Protein AF-C5IJI0-F1 (afdb_monomer)

Structure (mmCIF, N/CA/C/O backbone):
data_AF-C5IJI0-F1
#
_entry.id   AF-C5IJI0-F1
#
loop_
_atom_site.group_PDB
_atom_site.id
_atom_site.type_symbol
_atom_site.label_atom_id
_atom_site.label_alt_id
_atom_site.label_comp_id
_atom_site.label_asym_id
_atom_site.label_entity_id
_atom_site.label_seq_id
_atom_site.pdbx_PDB_ins_code
_atom_site.Cartn_x
_atom_site.Cartn_y
_atom_site.Cartn_z
_atom_site.occupancy
_atom_site.B_iso_or_equiv
_atom_site.auth_seq_id
_atom_site.auth_comp_id
_atom_site.auth_asym_id
_atom_site.auth_atom_id
_atom_site.pdbx_PDB_model_num
ATOM 1 N N . GLU A 1 1 ? 75.410 20.259 84.721 1.00 44.97 1 GLU A N 1
ATOM 2 C CA . GLU A 1 1 ? 75.009 19.495 83.525 1.00 44.97 1 GLU A CA 1
ATOM 3 C C . GLU A 1 1 ? 73.581 19.851 83.172 1.00 44.97 1 GLU A C 1
ATOM 5 O O . GLU A 1 1 ? 72.724 19.823 84.044 1.00 44.97 1 GLU A O 1
ATOM 10 N N . GLU A 1 2 ? 73.346 20.247 81.929 1.00 53.50 2 GLU A N 1
ATOM 11 C CA . GLU A 1 2 ? 72.007 20.404 81.364 1.00 53.50 2 GLU A CA 1
ATOM 12 C C . GLU A 1 2 ? 71.752 19.224 80.417 1.00 53.50 2 GLU A C 1
ATOM 14 O O . GLU A 1 2 ? 72.693 18.807 79.739 1.00 53.50 2 GLU A O 1
ATOM 19 N N . LYS A 1 3 ? 70.485 18.775 80.356 1.00 44.12 3 LYS A N 1
ATOM 20 C CA . LYS A 1 3 ? 69.803 17.903 79.364 1.00 44.12 3 LYS A CA 1
ATOM 21 C C . LYS A 1 3 ? 69.217 16.639 79.998 1.00 44.12 3 LYS A C 1
ATOM 23 O O . LYS A 1 3 ? 69.877 15.966 80.769 1.00 44.12 3 LYS A O 1
ATOM 28 N N . THR A 1 4 ? 67.987 16.219 79.719 1.00 40.88 4 THR A N 1
ATOM 29 C CA . THR A 1 4 ? 66.946 16.683 78.786 1.00 40.88 4 THR A CA 1
ATOM 30 C C . THR A 1 4 ? 65.633 16.114 79.319 1.00 40.88 4 THR A C 1
ATOM 32 O O . THR A 1 4 ? 65.528 14.900 79.487 1.00 40.88 4 THR A O 1
ATOM 35 N N . VAL A 1 5 ? 64.627 16.954 79.560 1.00 51.78 5 VAL A N 1
ATOM 36 C CA . VAL A 1 5 ? 63.261 16.479 79.812 1.00 51.78 5 VAL A CA 1
ATOM 37 C C . VAL A 1 5 ? 62.614 16.228 78.454 1.00 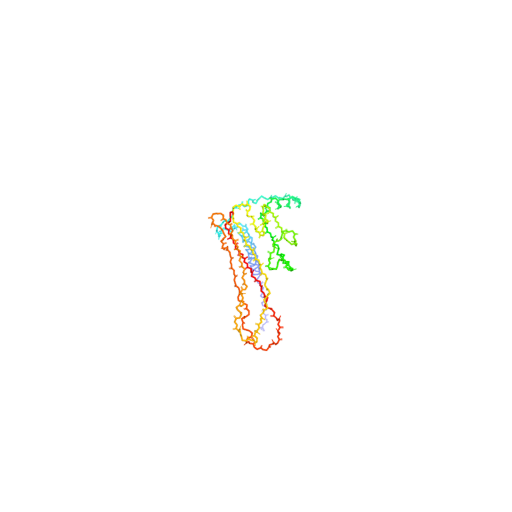51.78 5 VAL A C 1
ATOM 39 O O . VAL A 1 5 ? 62.328 17.164 77.711 1.00 51.78 5 VAL A O 1
ATOM 42 N N . VAL A 1 6 ? 62.419 14.955 78.111 1.00 53.66 6 VAL A N 1
ATOM 43 C CA . VAL A 1 6 ? 61.642 14.554 76.934 1.00 53.66 6 VAL A CA 1
ATOM 44 C C . VAL A 1 6 ? 60.165 14.669 77.298 1.00 53.66 6 VAL A C 1
ATOM 46 O O . VAL A 1 6 ? 59.620 13.840 78.024 1.00 53.66 6 VAL A O 1
ATOM 49 N N . LEU A 1 7 ? 59.520 15.727 76.813 1.00 55.44 7 LEU A N 1
ATOM 50 C CA . LEU A 1 7 ? 58.079 15.910 76.930 1.00 55.44 7 LEU A CA 1
ATOM 51 C C . LEU A 1 7 ? 57.401 15.025 75.877 1.00 55.44 7 LEU A C 1
ATOM 53 O O . LEU A 1 7 ? 57.420 15.322 74.685 1.00 55.44 7 LEU A O 1
ATOM 57 N N . VAL A 1 8 ? 56.836 13.900 76.319 1.00 56.38 8 VAL A N 1
ATOM 58 C CA . VAL A 1 8 ? 56.007 13.043 75.466 1.00 56.38 8 VAL A CA 1
ATOM 59 C C . VAL A 1 8 ? 54.656 13.727 75.290 1.00 56.38 8 VAL A C 1
ATOM 61 O O . VAL A 1 8 ? 53.828 13.762 76.201 1.00 56.38 8 VAL A O 1
ATOM 64 N N . GLU A 1 9 ? 54.441 14.291 74.107 1.00 51.53 9 GLU A N 1
ATOM 65 C CA . GLU A 1 9 ? 53.179 14.903 73.712 1.00 51.53 9 GLU A CA 1
ATOM 66 C C . GLU A 1 9 ? 52.083 13.829 73.633 1.00 51.53 9 GLU A C 1
ATOM 68 O O . GLU A 1 9 ? 52.018 13.006 72.714 1.00 51.53 9 GLU A O 1
ATOM 73 N N . LYS A 1 10 ? 51.207 13.801 74.639 1.00 57.34 10 LYS A N 1
ATOM 74 C CA . LYS A 1 10 ? 50.051 12.905 74.669 1.00 57.34 10 LYS A CA 1
ATOM 75 C C . LYS A 1 10 ? 49.025 13.404 73.648 1.00 57.34 10 LYS A C 1
ATOM 77 O O . LYS A 1 10 ? 48.225 14.285 73.950 1.00 57.34 10 LYS A O 1
ATOM 82 N N . LYS A 1 11 ? 49.053 12.842 72.432 1.00 56.12 11 LYS A N 1
ATOM 83 C CA . LYS A 1 11 ? 48.076 13.128 71.364 1.00 56.12 11 LYS A CA 1
ATOM 84 C C . LYS A 1 11 ? 46.644 13.026 71.908 1.00 56.12 11 LYS A C 1
ATOM 86 O O . LYS A 1 11 ? 46.194 11.959 72.323 1.00 56.12 11 LYS A O 1
ATOM 91 N N . SER A 1 12 ? 45.955 14.165 71.907 1.00 57.50 12 SER A N 1
ATOM 92 C CA . SER A 1 12 ? 44.614 14.366 72.460 1.00 57.50 12 SER A CA 1
ATOM 93 C C . SER A 1 12 ? 43.577 13.451 71.788 1.00 57.50 12 SER A C 1
ATOM 95 O O . SER A 1 12 ? 43.341 13.540 70.581 1.00 57.50 12 SER A O 1
ATOM 97 N N . SER A 1 13 ? 42.949 12.558 72.566 1.00 60.25 13 SER A N 1
ATOM 98 C CA . SER A 1 13 ? 41.910 11.627 72.088 1.00 60.25 13 SER A CA 1
ATOM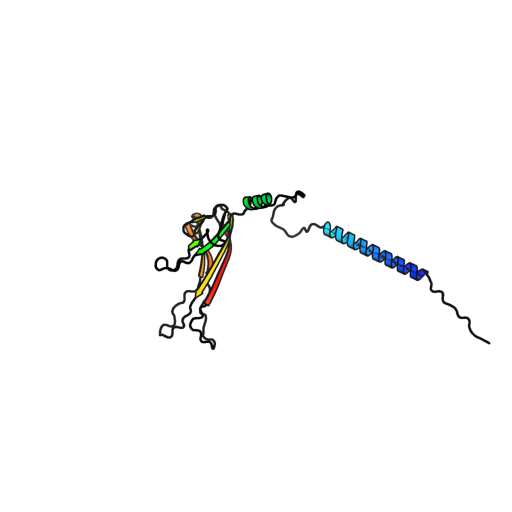 99 C C . SER A 1 13 ? 40.614 12.335 71.675 1.00 60.25 13 SER A C 1
ATOM 101 O O . SER A 1 13 ? 39.830 11.786 70.901 1.00 60.25 13 SER A O 1
ATOM 103 N N . THR A 1 14 ? 40.427 13.580 72.115 1.00 62.16 14 THR A N 1
ATOM 104 C CA . THR A 1 14 ? 39.258 14.416 71.825 1.00 62.16 14 THR A CA 1
ATOM 105 C C . THR A 1 14 ? 39.124 14.729 70.334 1.00 62.16 14 THR A C 1
ATOM 107 O O . THR A 1 14 ? 38.019 14.700 69.798 1.00 62.16 14 THR A O 1
ATOM 110 N N . GLY A 1 15 ? 40.244 14.937 69.628 1.00 68.19 15 GLY A N 1
ATOM 111 C CA . GLY A 1 15 ? 40.231 15.182 68.181 1.00 68.19 15 GLY A CA 1
ATOM 112 C C . GLY A 1 15 ? 39.776 13.959 67.381 1.00 68.19 15 GLY A C 1
ATOM 113 O O . GLY A 1 15 ? 38.982 14.081 66.457 1.00 68.19 15 GLY A O 1
ATOM 114 N N . ARG A 1 16 ? 40.203 12.756 67.790 1.00 69.06 16 ARG A N 1
ATOM 115 C CA . ARG A 1 16 ? 39.797 11.495 67.148 1.00 69.06 16 ARG A CA 1
ATOM 116 C C . ARG A 1 16 ? 38.309 11.204 67.328 1.00 69.06 16 ARG A C 1
ATOM 118 O O . ARG A 1 16 ? 37.666 10.763 66.383 1.00 69.06 16 ARG A O 1
ATOM 125 N N . ILE A 1 17 ? 37.766 11.465 68.515 1.00 75.00 17 ILE A N 1
ATOM 126 C CA . ILE A 1 17 ? 36.339 11.261 68.802 1.00 75.00 17 ILE A CA 1
ATOM 127 C C . ILE A 1 17 ? 35.488 12.232 67.977 1.00 75.00 17 ILE A C 1
ATOM 129 O O . ILE A 1 17 ? 34.510 11.811 67.367 1.00 75.00 17 ILE A O 1
ATOM 133 N N . TRP A 1 18 ? 35.898 13.501 67.875 1.00 78.38 18 TRP A N 1
ATOM 134 C CA . TRP A 1 18 ? 35.204 14.484 67.042 1.00 78.38 18 TRP A CA 1
ATOM 135 C C . TRP A 1 18 ? 35.171 14.063 65.569 1.00 78.38 18 TRP A C 1
ATOM 137 O O . TRP A 1 18 ? 34.113 14.103 64.943 1.00 78.38 18 TRP A O 1
ATOM 147 N N . THR A 1 19 ? 36.297 13.605 65.013 1.00 78.31 19 THR A N 1
ATOM 148 C CA . THR A 1 19 ? 36.354 13.153 63.615 1.00 78.31 19 THR A CA 1
ATOM 149 C C . THR A 1 19 ? 35.422 11.972 63.357 1.00 78.31 19 THR A C 1
ATOM 151 O O . THR A 1 19 ? 34.726 11.961 62.344 1.00 78.31 19 THR A O 1
ATOM 154 N N . MET A 1 20 ? 35.358 11.003 64.276 1.00 84.12 20 MET A N 1
ATOM 155 C CA . MET A 1 20 ? 34.458 9.854 64.134 1.00 84.12 20 MET A CA 1
ATOM 156 C C . MET A 1 20 ? 32.986 10.264 64.226 1.00 84.12 20 MET A C 1
ATOM 158 O O . MET A 1 20 ? 32.176 9.772 63.444 1.00 84.12 20 MET A O 1
ATOM 162 N N . SER A 1 21 ? 32.642 11.198 65.116 1.00 83.00 21 SER A N 1
ATOM 163 C CA . SER A 1 21 ? 31.280 11.735 65.222 1.00 83.00 21 SER A CA 1
ATOM 164 C C . SER A 1 21 ? 30.862 12.501 63.966 1.00 83.00 21 SER A C 1
ATOM 166 O O . SER A 1 21 ? 29.748 12.315 63.481 1.00 83.00 21 SER A O 1
ATOM 168 N N . VAL A 1 22 ? 31.758 13.316 63.397 1.00 85.81 22 VAL A N 1
ATOM 169 C CA . VAL A 1 22 ? 31.507 14.028 62.133 1.00 85.81 22 VAL A CA 1
ATOM 170 C C . VAL A 1 22 ? 31.353 13.044 60.972 1.00 85.81 22 VAL A C 1
ATOM 172 O O . VAL A 1 22 ? 30.438 13.198 60.166 1.00 85.81 22 VAL A O 1
ATOM 175 N N . ALA A 1 23 ? 32.190 12.005 60.907 1.00 88.69 23 ALA A N 1
ATOM 176 C CA . ALA A 1 23 ? 32.085 10.970 59.881 1.00 88.69 23 ALA A CA 1
ATOM 177 C C . ALA A 1 23 ? 30.759 10.195 59.981 1.00 88.69 23 ALA A C 1
ATOM 179 O O . ALA A 1 23 ? 30.093 9.988 58.970 1.00 88.69 23 ALA A O 1
ATOM 180 N N . LEU A 1 24 ? 30.332 9.827 61.193 1.00 90.00 24 LEU A N 1
ATOM 181 C CA . LEU A 1 24 ? 29.042 9.169 61.434 1.00 90.00 24 LEU A CA 1
ATOM 182 C C . LEU A 1 24 ? 27.854 10.048 61.028 1.00 90.00 24 LEU A C 1
ATOM 184 O O . LEU A 1 24 ? 26.929 9.559 60.382 1.00 90.00 24 LEU A O 1
ATOM 188 N N . LEU A 1 25 ? 27.896 11.343 61.353 1.00 90.50 25 LEU A N 1
ATOM 189 C CA . LEU A 1 25 ? 26.880 12.312 60.933 1.00 90.50 25 LEU A CA 1
ATOM 190 C C . LEU A 1 25 ? 26.815 12.452 59.410 1.00 90.50 25 LEU A C 1
ATOM 192 O O . LEU A 1 25 ? 25.723 12.438 58.846 1.00 90.50 25 LEU A O 1
ATOM 196 N N . ALA A 1 26 ? 27.965 12.536 58.739 1.00 90.75 26 ALA A N 1
ATOM 197 C CA . ALA A 1 26 ? 28.023 12.613 57.282 1.00 90.75 26 ALA A CA 1
ATOM 198 C C . ALA A 1 26 ? 27.413 11.364 56.630 1.00 90.75 26 ALA A C 1
ATOM 200 O O . ALA A 1 26 ? 26.576 11.478 55.738 1.00 90.75 26 ALA A O 1
ATOM 201 N N . VAL A 1 27 ? 27.760 10.173 57.127 1.00 92.00 27 VAL A N 1
ATOM 202 C CA . VAL A 1 27 ? 27.211 8.905 56.629 1.00 92.00 27 VAL A CA 1
ATOM 203 C C . VAL A 1 27 ? 25.696 8.836 56.844 1.00 92.00 27 VAL A C 1
ATOM 205 O O . VAL A 1 27 ? 24.963 8.491 55.917 1.00 92.00 27 VAL A O 1
ATOM 208 N N . ALA A 1 28 ? 25.202 9.221 58.024 1.00 93.56 28 ALA A N 1
ATOM 209 C CA . ALA A 1 28 ? 23.769 9.244 58.313 1.00 93.56 28 ALA A CA 1
ATOM 210 C C . ALA A 1 28 ? 23.001 10.211 57.393 1.00 93.56 28 ALA A C 1
ATOM 212 O O . ALA A 1 28 ? 21.935 9.860 56.885 1.00 93.56 28 ALA A O 1
ATOM 213 N N . LEU A 1 29 ? 23.559 11.396 57.122 1.00 93.31 29 LEU A N 1
ATOM 214 C CA . LEU A 1 29 ? 22.979 12.363 56.187 1.00 93.31 29 LEU A CA 1
ATOM 215 C C . LEU A 1 29 ? 22.965 11.837 54.747 1.00 93.31 29 LEU A C 1
ATOM 217 O O . LEU A 1 29 ? 21.976 12.037 54.045 1.00 93.31 29 LEU A O 1
ATOM 221 N N . CYS A 1 30 ? 24.006 11.119 54.315 1.00 91.31 30 CYS A N 1
ATOM 222 C CA . CYS A 1 30 ? 24.032 10.483 52.999 1.00 91.31 30 CYS A CA 1
ATOM 223 C C . CYS A 1 30 ? 22.940 9.414 52.862 1.00 91.31 30 CYS A C 1
ATOM 225 O O . CYS A 1 30 ? 22.195 9.430 51.884 1.00 91.31 30 CYS A O 1
ATOM 227 N N . PHE A 1 31 ? 22.790 8.523 53.849 1.00 89.00 31 PHE A N 1
ATOM 228 C CA . PHE A 1 31 ? 21.733 7.506 53.822 1.00 89.00 31 PHE A CA 1
ATOM 229 C C . PHE A 1 31 ? 20.331 8.125 53.876 1.00 89.00 31 PHE A C 1
ATOM 231 O O . PHE A 1 31 ? 19.458 7.721 53.107 1.00 89.00 31 PHE A O 1
ATOM 238 N N . GLY A 1 32 ? 20.124 9.143 54.718 1.00 91.00 32 GLY A N 1
ATOM 239 C CA . GLY A 1 32 ? 18.869 9.895 54.770 1.00 91.00 32 GLY A CA 1
ATOM 240 C C . GLY A 1 32 ? 18.553 10.603 53.450 1.00 91.00 32 GLY A C 1
ATOM 241 O O . GLY A 1 32 ? 17.424 10.533 52.971 1.00 91.00 32 GLY A O 1
ATOM 242 N N . GLY A 1 33 ? 19.554 11.219 52.816 1.00 88.94 33 GLY A N 1
ATOM 243 C CA . GLY A 1 33 ? 19.421 11.876 51.516 1.00 88.94 33 GLY A CA 1
ATOM 244 C C . GLY A 1 33 ? 19.062 10.907 50.390 1.00 88.94 33 GLY A C 1
ATOM 245 O O . GLY A 1 33 ? 18.168 11.203 49.603 1.00 88.94 33 GLY A O 1
ATOM 246 N N . VAL A 1 34 ? 19.688 9.726 50.342 1.00 90.31 34 VAL A N 1
ATOM 247 C CA . VAL A 1 34 ? 19.361 8.681 49.354 1.00 90.31 34 VAL A CA 1
ATOM 248 C C . VAL A 1 34 ? 17.946 8.142 49.566 1.00 90.31 34 VAL A C 1
ATOM 250 O O . VAL A 1 34 ? 17.213 7.977 48.594 1.00 90.31 34 VAL A O 1
ATOM 253 N N . LEU A 1 35 ? 17.525 7.923 50.816 1.00 86.50 35 LEU A N 1
ATOM 254 C CA . LEU A 1 35 ? 16.158 7.500 51.137 1.00 86.50 35 LEU A CA 1
ATOM 255 C C . LEU A 1 35 ? 15.125 8.562 50.747 1.00 86.50 35 LEU A C 1
ATOM 257 O O . LEU A 1 35 ? 14.126 8.231 50.117 1.00 86.50 35 LEU A O 1
ATOM 261 N N . LEU A 1 36 ? 15.373 9.836 51.060 1.00 86.25 36 LEU A N 1
ATOM 262 C CA . LEU A 1 36 ? 14.491 10.938 50.668 1.00 86.25 36 LEU A CA 1
ATOM 263 C C . LEU A 1 36 ? 14.448 11.124 49.150 1.00 86.25 36 LEU A C 1
ATOM 265 O O . LEU A 1 36 ? 13.376 11.359 48.606 1.00 86.25 36 LEU A O 1
ATOM 269 N N . PHE A 1 37 ? 15.578 10.974 48.458 1.00 83.44 37 PHE A N 1
ATOM 270 C CA . PHE A 1 37 ? 15.637 11.032 46.999 1.00 83.44 37 PHE A CA 1
ATOM 271 C C . PHE A 1 37 ? 14.876 9.864 46.361 1.00 83.44 37 PHE A C 1
ATOM 273 O O . PHE A 1 37 ? 14.081 10.078 45.450 1.00 83.44 37 PHE A O 1
ATOM 280 N N . ALA A 1 38 ? 15.041 8.646 46.885 1.00 82.19 38 ALA A N 1
ATOM 281 C CA . ALA A 1 38 ? 14.305 7.472 46.432 1.00 82.19 38 ALA A CA 1
ATOM 282 C C . ALA A 1 38 ? 12.797 7.612 46.687 1.00 82.19 38 ALA A C 1
ATOM 284 O O . ALA A 1 38 ? 12.008 7.295 45.802 1.00 82.19 38 ALA A O 1
ATOM 285 N N . LEU A 1 39 ? 12.382 8.130 47.849 1.00 82.00 39 LEU A N 1
ATOM 286 C CA . LEU A 1 39 ? 10.974 8.405 48.166 1.00 82.00 39 LEU A CA 1
ATOM 287 C C . LEU A 1 39 ? 10.397 9.540 47.312 1.00 82.00 39 LEU A C 1
ATOM 289 O O . LEU A 1 39 ? 9.262 9.455 46.854 1.00 82.00 39 LEU A O 1
ATOM 293 N N . TYR A 1 40 ? 11.184 10.581 47.043 1.00 81.12 40 TYR A N 1
ATOM 294 C CA . TYR A 1 40 ? 10.778 11.687 46.184 1.00 81.12 40 TYR A CA 1
ATOM 295 C C . TYR A 1 40 ? 10.612 11.240 44.729 1.00 81.12 40 TYR A C 1
ATOM 297 O O . TYR A 1 40 ? 9.626 11.602 44.099 1.00 81.12 40 TYR A O 1
ATOM 305 N N . TRP A 1 41 ? 11.521 10.418 44.198 1.00 70.06 41 TRP A N 1
ATOM 306 C CA . TRP A 1 41 ? 11.397 9.876 42.841 1.00 70.06 41 TRP A CA 1
ATOM 307 C C . TRP A 1 41 ? 10.333 8.788 42.717 1.00 70.06 41 TRP A C 1
ATOM 309 O O . TRP A 1 41 ? 9.603 8.778 41.733 1.00 70.06 41 TRP A O 1
ATOM 319 N N . SER A 1 42 ? 10.174 7.916 43.714 1.00 68.31 42 SER A N 1
ATOM 320 C CA . SER A 1 42 ? 9.087 6.924 43.709 1.00 68.31 42 SER A CA 1
ATOM 321 C C . SER A 1 42 ? 7.702 7.545 43.936 1.00 68.31 42 SER A C 1
ATOM 323 O O . SER A 1 42 ? 6.703 6.953 43.536 1.00 68.31 42 SER A O 1
ATOM 325 N N . GLY A 1 43 ? 7.631 8.743 44.528 1.00 62.69 43 GLY A N 1
ATOM 326 C CA . GLY A 1 43 ? 6.401 9.508 44.743 1.00 62.69 43 GLY A CA 1
ATOM 327 C C . GLY A 1 43 ? 6.103 10.590 43.698 1.00 62.69 43 GLY A C 1
ATOM 328 O O . GLY A 1 43 ? 5.082 11.263 43.828 1.00 62.69 43 GLY A O 1
ATOM 329 N N . ARG A 1 44 ? 6.956 10.790 42.682 1.00 50.59 44 ARG A N 1
ATOM 330 C CA . ARG A 1 44 ? 6.744 11.796 41.628 1.00 50.59 44 ARG A CA 1
ATOM 331 C C . ARG A 1 44 ? 6.119 11.131 40.395 1.00 50.59 44 ARG A C 1
ATOM 333 O O . ARG A 1 44 ? 6.858 10.589 39.577 1.00 50.59 44 ARG A O 1
ATOM 340 N N . PRO A 1 45 ? 4.783 11.165 40.219 1.00 46.38 45 PRO A N 1
ATOM 341 C CA . PRO A 1 45 ? 4.190 10.833 38.934 1.00 46.38 45 PRO A CA 1
ATOM 342 C C . PRO A 1 45 ? 4.675 11.873 37.923 1.00 46.38 45 PRO A C 1
ATOM 344 O O . PRO A 1 45 ? 4.594 13.083 38.155 1.00 46.38 45 PRO A O 1
ATOM 347 N N . GLU A 1 46 ? 5.242 11.390 36.828 1.00 44.19 46 GLU A N 1
ATOM 348 C CA . GLU A 1 46 ? 5.762 12.181 35.723 1.00 44.19 46 GLU A CA 1
ATOM 349 C C . GLU A 1 46 ? 4.600 12.874 34.991 1.00 44.19 46 GLU A C 1
ATOM 351 O O . GLU A 1 46 ? 4.086 12.415 33.979 1.00 44.19 46 GLU A O 1
ATOM 356 N N . ASN A 1 47 ? 4.140 13.989 35.558 1.00 39.97 47 ASN A N 1
ATOM 357 C CA . ASN A 1 47 ? 3.134 14.866 34.978 1.00 39.97 47 ASN A CA 1
ATOM 358 C C . ASN A 1 47 ? 3.830 16.067 34.328 1.00 39.97 47 ASN A C 1
ATOM 360 O O . ASN A 1 47 ? 4.093 17.055 35.009 1.00 39.97 47 ASN A O 1
ATOM 364 N N . MET A 1 48 ? 4.130 15.969 33.028 1.00 33.25 48 MET A N 1
ATOM 365 C CA . MET A 1 48 ? 3.870 17.002 32.003 1.00 33.25 48 MET A CA 1
ATOM 366 C C . MET A 1 48 ? 4.602 16.669 30.697 1.00 33.25 48 MET A C 1
ATOM 368 O O . MET A 1 48 ? 5.701 17.150 30.450 1.00 33.25 48 MET A O 1
ATOM 372 N N . THR A 1 49 ? 3.940 15.928 29.804 1.00 31.23 49 THR A N 1
ATOM 373 C CA . THR A 1 49 ? 3.616 16.432 28.455 1.00 31.23 49 THR A CA 1
ATOM 374 C C . THR A 1 49 ? 2.376 15.688 27.928 1.00 31.23 49 THR A C 1
ATOM 376 O O . THR A 1 49 ? 2.387 14.477 27.747 1.00 31.23 49 THR A O 1
ATOM 379 N N . GLN A 1 50 ? 1.270 16.416 27.764 1.00 35.38 50 GLN A N 1
ATOM 380 C CA . GLN A 1 50 ? -0.009 15.998 27.156 1.00 35.38 50 GLN A CA 1
ATOM 381 C C . GLN A 1 50 ? 0.089 16.041 25.604 1.00 35.38 50 GLN A C 1
ATOM 383 O O . GLN A 1 50 ? 1.025 16.673 25.113 1.00 35.38 50 GLN A O 1
ATOM 388 N N . PRO A 1 51 ? -0.903 15.560 24.810 1.00 39.72 51 PRO A N 1
ATOM 389 C CA . PRO A 1 51 ? -2.105 14.818 25.191 1.00 39.72 51 PRO A CA 1
ATOM 390 C C . PRO A 1 51 ? -2.381 13.548 24.360 1.00 39.72 51 PRO A C 1
ATOM 392 O O . PRO A 1 51 ? -2.124 13.478 23.162 1.00 39.72 51 PRO A O 1
ATOM 395 N N . GLY A 1 52 ? -3.072 12.600 24.995 1.00 33.25 52 GLY A N 1
ATOM 396 C CA . GLY A 1 52 ? -3.953 11.672 24.291 1.00 33.25 52 GLY A CA 1
ATOM 397 C C . GLY A 1 52 ? -3.570 10.208 24.415 1.00 33.25 52 GLY A C 1
ATOM 398 O O . GLY A 1 52 ? -3.099 9.624 23.450 1.00 33.25 52 GLY A O 1
ATOM 399 N N . GLN A 1 53 ? -3.868 9.597 25.562 1.00 33.56 53 GLN A N 1
ATOM 400 C CA . GLN A 1 53 ? -4.560 8.308 25.588 1.00 33.56 53 GLN A CA 1
ATOM 401 C C . GLN A 1 53 ? -5.060 8.004 27.001 1.00 33.56 53 GLN A C 1
ATOM 403 O O . GLN A 1 53 ? -4.323 8.009 27.980 1.00 33.56 53 GLN A O 1
ATOM 408 N N . THR A 1 54 ? -6.369 7.810 27.056 1.00 37.12 54 THR A N 1
ATOM 409 C CA . THR A 1 54 ? -7.206 7.399 28.177 1.00 37.12 54 THR A CA 1
ATOM 410 C C . THR A 1 54 ? -6.599 6.288 29.031 1.00 37.12 54 THR A C 1
ATOM 412 O O . THR A 1 54 ? -6.200 5.241 28.527 1.00 37.12 54 THR A O 1
ATOM 415 N N . GLU A 1 55 ? -6.625 6.554 30.333 1.00 40.91 55 GLU A N 1
ATOM 416 C CA . GLU A 1 55 ? -6.561 5.660 31.487 1.00 40.91 55 GLU A CA 1
ATOM 417 C C . GLU A 1 55 ? -6.782 4.169 31.173 1.00 40.91 55 GLU A C 1
ATOM 419 O O . GLU A 1 55 ? -7.906 3.667 31.113 1.00 40.91 55 GLU A O 1
ATOM 424 N N . ALA A 1 56 ? -5.687 3.418 31.062 1.00 36.53 56 ALA A N 1
ATOM 425 C CA . ALA A 1 56 ? -5.719 2.000 31.381 1.00 36.53 56 ALA A CA 1
ATOM 426 C C . ALA A 1 56 ? -5.617 1.879 32.905 1.00 36.53 56 ALA A C 1
ATOM 428 O O . ALA A 1 56 ? -4.537 1.968 33.484 1.00 36.53 56 ALA A O 1
ATOM 429 N N . LEU A 1 57 ? -6.774 1.714 33.541 1.00 38.25 57 LEU A N 1
ATOM 430 C CA . LEU A 1 57 ? -6.950 1.318 34.933 1.00 38.25 57 LEU A CA 1
ATOM 431 C C . LEU A 1 57 ? -5.988 0.165 35.280 1.00 38.25 57 LEU A C 1
ATOM 433 O O . LEU A 1 57 ? -6.233 -0.992 34.930 1.00 38.25 57 LEU A O 1
ATOM 437 N N . VAL A 1 58 ? -4.878 0.480 35.955 1.00 40.06 58 VAL A N 1
ATOM 438 C CA . VAL A 1 58 ? -3.932 -0.509 36.486 1.00 40.06 58 VAL A CA 1
ATOM 439 C C . VAL A 1 58 ? -4.609 -1.205 37.661 1.00 40.06 58 VAL A C 1
ATOM 441 O O . VAL A 1 58 ? -4.466 -0.826 38.822 1.00 40.06 58 VAL A O 1
ATOM 444 N N . LYS A 1 59 ? -5.395 -2.236 37.352 1.00 39.12 59 LYS A N 1
ATOM 445 C CA . LYS A 1 59 ? -5.836 -3.212 38.341 1.00 39.12 59 LYS A CA 1
ATOM 446 C C . LYS A 1 59 ? -4.662 -4.148 38.603 1.00 39.12 59 LYS A C 1
ATOM 448 O O . LYS A 1 59 ? -4.211 -4.868 37.712 1.00 39.12 59 LYS A O 1
ATOM 453 N N . LYS A 1 60 ? -4.138 -4.096 39.824 1.00 46.12 60 LYS A N 1
ATOM 454 C CA . LYS A 1 60 ? -3.108 -5.003 40.327 1.00 46.12 60 LYS A CA 1
ATOM 455 C C . LYS A 1 60 ? -3.736 -6.387 40.534 1.00 46.12 60 LYS A C 1
ATOM 457 O O . LYS A 1 60 ? -4.133 -6.722 41.641 1.00 46.12 60 LYS A O 1
ATOM 462 N N . ASP A 1 61 ? -3.859 -7.164 39.461 1.00 42.38 61 ASP A N 1
ATOM 463 C CA . ASP A 1 61 ? -4.292 -8.562 39.532 1.00 42.38 61 ASP A CA 1
ATOM 464 C C . ASP A 1 61 ? -3.054 -9.465 39.624 1.00 42.38 61 ASP A C 1
ATOM 466 O O . ASP A 1 61 ? -2.483 -9.881 38.617 1.00 42.38 61 ASP A O 1
ATOM 470 N N . THR A 1 62 ? -2.643 -9.791 40.848 1.00 44.97 62 THR A N 1
ATOM 471 C CA . THR A 1 62 ? -1.876 -11.009 41.136 1.00 44.97 62 THR A CA 1
ATOM 472 C C . THR A 1 62 ? -2.803 -12.209 40.967 1.00 44.97 62 THR A C 1
ATOM 474 O O . THR A 1 62 ? -3.425 -12.667 41.921 1.00 44.97 62 THR A O 1
ATOM 477 N N . ALA A 1 63 ? -2.929 -12.688 39.737 1.00 49.56 63 ALA A N 1
ATOM 478 C CA . ALA A 1 63 ? -3.447 -14.010 39.428 1.00 49.56 63 ALA A CA 1
ATOM 479 C C . ALA A 1 63 ? -2.698 -14.495 38.190 1.00 49.56 63 ALA A C 1
ATOM 481 O O . ALA A 1 63 ? -2.681 -13.806 37.170 1.00 49.56 63 ALA A O 1
ATOM 482 N N . GLU A 1 64 ? -2.040 -15.642 38.311 1.00 59.22 64 GLU A N 1
ATOM 483 C CA . GLU A 1 64 ? -1.407 -16.378 37.222 1.00 59.22 64 GLU A CA 1
ATOM 484 C C . GLU A 1 64 ? -2.462 -16.636 36.132 1.00 59.22 64 GLU A C 1
ATOM 486 O O . GLU A 1 64 ? -3.287 -17.542 36.227 1.00 59.22 64 GLU A O 1
ATOM 491 N N . LYS A 1 65 ? -2.538 -15.733 35.146 1.00 55.91 65 LYS A N 1
ATOM 492 C CA . LYS A 1 65 ? -3.508 -15.810 34.053 1.00 55.91 65 LYS A CA 1
ATOM 493 C C . LYS A 1 65 ? -2.955 -16.772 33.013 1.00 55.91 65 LYS A C 1
ATOM 495 O O . LYS A 1 65 ? -1.920 -16.500 32.409 1.00 55.91 65 LYS A O 1
ATOM 500 N N . ASP A 1 66 ? -3.681 -17.870 32.821 1.00 69.94 66 ASP A N 1
ATOM 501 C CA . ASP A 1 66 ? -3.472 -18.883 31.786 1.00 69.94 66 ASP A CA 1
ATOM 502 C C . ASP A 1 66 ? -3.003 -18.241 30.455 1.00 69.94 66 ASP A C 1
ATOM 504 O O . ASP A 1 66 ? -3.678 -17.337 29.934 1.00 69.94 66 ASP A O 1
ATOM 508 N N . PRO A 1 67 ? -1.861 -18.674 29.882 1.00 66.62 67 PRO A N 1
ATOM 509 C CA . PRO A 1 67 ? -1.388 -18.209 28.581 1.00 66.62 67 PRO A CA 1
ATOM 510 C C . PRO A 1 67 ? -2.470 -18.277 27.499 1.00 66.62 67 PRO A C 1
ATOM 512 O O . PRO A 1 67 ? -2.565 -17.374 26.665 1.00 66.62 67 PRO A O 1
ATOM 515 N N . HIS A 1 68 ? -3.346 -19.286 27.543 1.00 66.06 68 HIS A N 1
ATOM 516 C CA . HIS A 1 68 ? -4.444 -19.436 26.593 1.00 66.06 68 HIS A CA 1
ATOM 517 C C . HIS A 1 68 ? -5.508 -18.348 26.745 1.00 66.06 68 HIS A C 1
ATOM 519 O O . HIS A 1 68 ? -6.036 -17.879 25.737 1.00 66.06 68 HIS A O 1
ATOM 525 N N . TYR A 1 69 ? -5.793 -17.882 27.964 1.00 66.38 69 TYR A N 1
ATOM 526 C CA . TYR A 1 69 ? -6.684 -16.741 28.192 1.00 66.38 69 TYR A CA 1
ATOM 527 C C . TYR A 1 69 ? -6.091 -15.454 27.606 1.00 66.38 69 TYR A C 1
ATOM 529 O O . TYR A 1 69 ? -6.792 -14.703 26.927 1.00 66.38 69 TYR A O 1
ATOM 537 N N . THR A 1 70 ? -4.793 -15.221 27.803 1.00 65.56 70 THR A N 1
ATOM 538 C CA . THR A 1 70 ? -4.110 -14.029 27.281 1.00 65.56 70 THR A CA 1
ATOM 539 C C . THR A 1 70 ? -4.055 -14.049 25.754 1.00 65.56 70 THR A C 1
ATOM 541 O O . THR A 1 70 ? -4.401 -13.053 25.120 1.00 65.56 70 THR A O 1
ATOM 544 N N . LEU A 1 71 ? -3.727 -15.193 25.145 1.00 65.31 71 LEU A N 1
ATOM 545 C CA . LEU A 1 71 ? -3.739 -15.371 23.690 1.00 65.31 71 LEU A CA 1
ATOM 546 C C . LEU A 1 71 ? -5.145 -15.228 23.102 1.00 65.31 71 LEU A C 1
ATOM 548 O O . LEU A 1 71 ? -5.314 -14.571 22.079 1.00 65.31 71 LEU A O 1
ATOM 552 N N . ARG A 1 72 ? -6.172 -15.771 23.765 1.00 65.50 72 ARG A N 1
ATOM 553 C CA . ARG A 1 72 ? -7.574 -15.613 23.356 1.00 65.50 72 ARG A CA 1
ATOM 554 C C . ARG A 1 72 ? -8.039 -14.166 23.490 1.00 65.50 72 ARG A C 1
ATOM 556 O O . ARG A 1 72 ? -8.762 -13.682 22.626 1.00 65.50 72 ARG A O 1
ATOM 563 N N . GLN A 1 73 ? -7.578 -13.448 24.513 1.00 60.12 73 GLN A N 1
ATOM 564 C CA . GLN A 1 73 ? -7.854 -12.024 24.682 1.00 60.12 73 GLN A CA 1
ATOM 565 C C . GLN A 1 73 ? -7.156 -11.189 23.597 1.00 60.12 73 GLN A C 1
ATOM 567 O O . GLN A 1 73 ? -7.793 -10.313 23.016 1.00 60.12 73 GLN A O 1
ATOM 572 N N . ILE A 1 74 ? -5.891 -11.483 23.278 1.00 60.31 74 ILE A N 1
ATOM 573 C CA . ILE A 1 74 ? -5.136 -10.843 22.188 1.00 60.31 74 ILE A CA 1
ATOM 574 C C . ILE A 1 74 ? -5.796 -11.136 20.836 1.00 60.31 74 ILE A C 1
ATOM 576 O O . ILE A 1 74 ? -5.996 -10.217 20.053 1.00 60.31 74 ILE A O 1
ATOM 580 N N . SER A 1 75 ? -6.214 -12.380 20.599 1.00 60.38 75 SER A N 1
ATOM 581 C CA . SER A 1 75 ? -6.963 -12.803 19.411 1.00 60.38 75 SER A CA 1
ATOM 582 C C . SER A 1 75 ? -8.316 -12.088 19.299 1.00 60.38 75 SER A C 1
ATOM 584 O O . SER A 1 75 ? -8.649 -11.568 18.239 1.00 60.38 75 SER A O 1
ATOM 586 N N . SER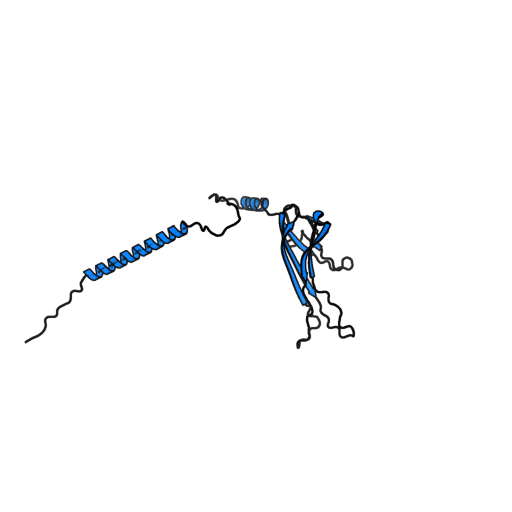 A 1 76 ? -9.072 -11.977 20.397 1.00 60.69 76 SER A N 1
ATOM 587 C CA . SER A 1 76 ? -10.380 -11.300 20.417 1.00 60.69 76 SER A CA 1
ATOM 588 C C . SER A 1 76 ? -10.291 -9.776 20.277 1.00 60.69 76 SER A C 1
ATOM 590 O O . SER A 1 76 ? -11.252 -9.138 19.860 1.00 60.69 76 SER A O 1
ATOM 592 N N . LYS A 1 77 ? -9.134 -9.191 20.617 1.00 59.56 77 LYS A N 1
ATOM 593 C CA . LYS A 1 77 ? -8.819 -7.763 20.466 1.00 59.56 77 LYS A CA 1
ATOM 594 C C . LYS A 1 77 ? -7.928 -7.487 19.257 1.00 59.56 77 LYS A C 1
ATOM 596 O O . LYS A 1 77 ? -7.457 -6.358 19.110 1.00 59.56 77 LYS A O 1
ATOM 601 N N . ALA A 1 78 ? -7.648 -8.495 18.429 1.00 63.44 78 ALA A N 1
ATOM 602 C CA . ALA A 1 78 ? -6.734 -8.350 17.312 1.00 63.44 78 ALA A CA 1
ATOM 603 C C . ALA A 1 78 ? -7.279 -7.264 16.384 1.00 63.44 78 ALA A C 1
ATOM 605 O O . ALA A 1 78 ? -8.379 -7.371 15.839 1.00 63.44 78 ALA A O 1
ATOM 606 N N . LYS A 1 79 ? -6.516 -6.175 16.260 1.00 75.19 79 LYS A N 1
ATOM 607 C CA . LYS A 1 79 ?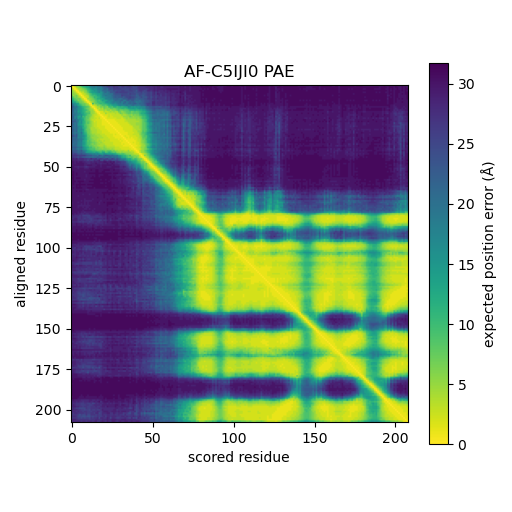 -6.879 -5.045 15.412 1.00 75.19 79 LYS A CA 1
ATOM 608 C C . LYS A 1 79 ? -7.035 -5.565 13.984 1.00 75.19 79 LYS A C 1
ATOM 610 O O . LYS A 1 79 ? -6.156 -6.278 13.490 1.00 75.19 79 LYS A O 1
ATOM 615 N N . ALA A 1 80 ? -8.159 -5.231 13.350 1.00 86.81 80 ALA A N 1
ATOM 616 C CA . ALA A 1 80 ? -8.407 -5.564 11.955 1.00 86.81 80 ALA A CA 1
ATOM 617 C C . ALA A 1 80 ? -7.190 -5.155 11.117 1.00 86.81 80 ALA A C 1
ATOM 619 O O . ALA A 1 80 ? -6.714 -4.021 11.218 1.00 86.81 80 ALA A O 1
ATOM 620 N N . ALA A 1 81 ? -6.656 -6.099 10.350 1.00 93.31 81 ALA A N 1
ATOM 621 C CA . ALA A 1 81 ? -5.438 -5.905 9.587 1.00 93.31 81 ALA A CA 1
ATOM 622 C C . ALA A 1 81 ? -5.379 -6.897 8.428 1.00 93.31 81 ALA A C 1
ATOM 624 O O . ALA A 1 81 ? -5.954 -7.987 8.477 1.00 93.31 81 ALA A O 1
ATOM 625 N N . ILE A 1 82 ? -4.653 -6.507 7.393 1.00 96.50 82 ILE A N 1
ATOM 626 C CA . ILE A 1 82 ? -4.372 -7.343 6.239 1.00 96.50 82 ILE A CA 1
ATOM 627 C C . ILE A 1 82 ? -2.930 -7.093 5.808 1.00 96.50 82 ILE A C 1
ATOM 629 O O . ILE A 1 82 ? -2.494 -5.946 5.708 1.00 96.50 82 ILE A O 1
ATOM 633 N N . HIS A 1 83 ? -2.191 -8.174 5.597 1.00 97.06 83 HIS A N 1
ATOM 634 C CA . HIS A 1 83 ? -0.875 -8.168 4.977 1.00 97.06 83 HIS A CA 1
ATOM 635 C C . HIS A 1 83 ? -0.940 -9.096 3.771 1.00 97.06 83 HIS A C 1
ATOM 637 O O . HIS A 1 83 ? -1.407 -10.229 3.886 1.00 97.06 83 HIS A O 1
ATOM 643 N N . LEU A 1 84 ? -0.516 -8.599 2.615 1.00 97.31 84 LEU A N 1
ATOM 644 C CA . LEU A 1 84 ? -0.587 -9.322 1.354 1.00 97.31 84 LEU A CA 1
ATOM 645 C C . LEU A 1 84 ? 0.804 -9.441 0.766 1.00 97.31 84 LEU A C 1
ATOM 647 O O . LEU A 1 84 ? 1.591 -8.497 0.820 1.00 97.31 84 LEU A O 1
ATOM 651 N N . GLU A 1 85 ? 1.057 -10.572 0.129 1.00 95.56 85 GLU A N 1
ATOM 652 C CA . GLU A 1 85 ? 2.286 -10.793 -0.612 1.00 95.56 85 GLU A CA 1
ATOM 653 C C . GLU A 1 85 ? 2.013 -10.766 -2.114 1.00 95.56 85 GLU A C 1
ATOM 655 O O . GLU A 1 85 ? 0.964 -11.207 -2.592 1.00 95.56 85 GLU A O 1
ATOM 660 N N . GLY A 1 86 ? 2.959 -10.205 -2.859 1.00 92.31 86 GLY A N 1
ATOM 661 C CA . GLY A 1 86 ? 2.907 -10.162 -4.310 1.00 92.31 86 GLY A CA 1
ATOM 662 C C . GLY A 1 86 ? 3.277 -11.513 -4.911 1.00 92.31 86 GLY A C 1
ATOM 663 O O . GLY A 1 86 ? 4.304 -12.092 -4.571 1.00 92.31 86 GLY A O 1
ATOM 664 N N . ASN A 1 87 ? 2.461 -12.002 -5.834 1.00 87.00 87 ASN A N 1
ATOM 665 C CA . ASN A 1 87 ? 2.770 -13.129 -6.695 1.00 87.00 87 ASN A CA 1
ATOM 666 C C . ASN A 1 87 ? 2.936 -12.601 -8.126 1.00 87.00 87 ASN A C 1
ATOM 668 O O . ASN A 1 87 ? 2.002 -12.036 -8.707 1.00 87.00 87 ASN A O 1
ATOM 672 N N . TYR A 1 88 ? 4.152 -12.727 -8.654 1.00 74.69 88 TYR A N 1
ATOM 673 C CA . TYR A 1 88 ? 4.466 -12.430 -10.045 1.00 74.69 88 TYR A CA 1
ATOM 674 C C . TYR A 1 88 ? 4.435 -13.747 -10.823 1.00 74.69 88 TYR A C 1
ATOM 676 O O . TYR A 1 88 ? 5.260 -14.625 -10.573 1.00 74.69 88 TYR A O 1
ATOM 684 N N . VAL A 1 89 ? 3.459 -13.902 -11.719 1.00 65.75 89 VAL A N 1
ATOM 685 C CA . VAL A 1 89 ? 3.355 -15.080 -12.587 1.00 65.75 89 VAL A CA 1
ATOM 686 C C . VAL A 1 89 ? 4.081 -14.774 -13.888 1.00 65.75 89 VAL A C 1
ATOM 688 O O . VAL A 1 89 ? 3.649 -13.908 -14.646 1.00 65.75 89 VAL A O 1
ATOM 691 N N . ASP A 1 90 ? 5.169 -15.493 -14.143 1.00 55.53 90 ASP A N 1
ATOM 692 C CA . ASP A 1 90 ? 5.891 -15.427 -15.411 1.00 55.53 90 ASP A CA 1
ATOM 693 C C . ASP A 1 90 ? 5.235 -16.414 -16.392 1.00 55.53 90 ASP A C 1
ATOM 695 O O . ASP A 1 90 ? 5.256 -17.626 -16.178 1.00 55.53 90 ASP A O 1
ATOM 699 N N . GLY A 1 91 ? 4.546 -15.904 -17.417 1.00 50.91 91 GLY A N 1
ATOM 700 C CA . GLY A 1 91 ? 3.825 -16.730 -18.389 1.00 50.91 91 GLY A CA 1
ATOM 701 C C . GLY A 1 91 ? 3.089 -15.918 -19.458 1.00 50.91 91 GLY A C 1
ATOM 702 O O . GLY A 1 91 ? 2.533 -14.855 -19.175 1.00 50.91 91 GLY A O 1
ATOM 703 N N . GLU A 1 92 ? 3.074 -16.436 -20.691 1.00 51.72 92 GLU A N 1
ATOM 704 C CA . GLU A 1 92 ? 2.650 -15.753 -21.930 1.00 51.72 92 GLU A CA 1
ATOM 705 C C . GLU A 1 92 ? 1.225 -15.164 -21.914 1.00 51.72 92 GLU A C 1
ATOM 707 O O . GLU A 1 92 ? 0.934 -14.258 -22.689 1.00 51.72 92 GLU A O 1
ATOM 712 N N . SER A 1 93 ? 0.337 -15.604 -21.014 1.00 52.47 93 SER A N 1
ATOM 713 C CA . SER A 1 93 ? -1.060 -15.145 -20.959 1.00 52.47 93 SER A CA 1
ATOM 714 C C . SER A 1 93 ? -1.364 -14.076 -19.895 1.00 52.47 93 SER A C 1
ATOM 716 O O . SER A 1 93 ? -2.473 -13.545 -19.882 1.00 52.47 93 SER A O 1
ATOM 718 N N . MET A 1 94 ? -0.430 -13.760 -18.984 1.00 50.38 94 MET A N 1
ATOM 719 C CA . MET A 1 94 ? -0.595 -12.732 -17.932 1.00 50.38 94 MET A CA 1
ATOM 720 C C . MET A 1 94 ? 0.665 -11.873 -17.737 1.00 50.38 94 MET A C 1
ATOM 722 O O . MET A 1 94 ? 0.985 -11.460 -16.621 1.00 50.38 94 MET A O 1
ATOM 726 N N . GLN A 1 95 ? 1.382 -11.595 -18.826 1.00 54.75 95 GLN A N 1
ATOM 727 C CA . GLN A 1 95 ? 2.613 -10.806 -18.800 1.00 54.75 95 GLN A CA 1
ATOM 728 C C . GLN A 1 95 ? 2.398 -9.455 -18.087 1.00 54.75 95 GLN A C 1
ATOM 730 O O . GLN A 1 95 ? 1.599 -8.619 -18.511 1.00 54.75 95 GLN A O 1
ATOM 735 N N . GLY A 1 96 ? 3.112 -9.252 -16.975 1.00 62.34 96 GLY A N 1
ATOM 736 C CA . GLY A 1 96 ? 3.264 -7.948 -16.323 1.00 62.34 96 GLY A CA 1
ATOM 737 C C . GLY A 1 96 ? 2.246 -7.565 -15.240 1.00 62.34 96 GLY A C 1
ATOM 738 O O . GLY A 1 96 ? 2.277 -6.418 -14.795 1.00 62.34 96 GLY A O 1
ATOM 739 N N . GLN A 1 97 ? 1.360 -8.458 -14.777 1.00 76.19 97 GLN A N 1
ATOM 740 C CA . GLN A 1 97 ? 0.409 -8.121 -13.700 1.00 76.19 97 GLN A CA 1
ATOM 741 C C . GLN A 1 97 ? 0.772 -8.743 -12.345 1.00 76.19 97 GLN A C 1
ATOM 743 O O . GLN A 1 97 ? 0.712 -9.955 -12.162 1.00 76.19 97 GLN A O 1
ATOM 748 N N . LEU A 1 98 ? 1.040 -7.889 -11.352 1.00 87.19 98 LEU A N 1
ATOM 749 C CA . LEU A 1 98 ? 1.188 -8.285 -9.950 1.00 87.19 98 LEU A CA 1
ATOM 750 C C . LEU A 1 98 ? -0.168 -8.705 -9.358 1.00 87.19 98 LEU A C 1
ATOM 752 O O . LEU A 1 98 ? -1.109 -7.901 -9.328 1.00 87.19 98 LEU A O 1
ATOM 756 N N . LYS A 1 99 ? -0.262 -9.935 -8.840 1.00 91.62 99 LYS A N 1
ATOM 757 C CA . LYS A 1 99 ? -1.431 -10.402 -8.081 1.00 91.62 99 LYS A CA 1
ATOM 758 C C . LYS A 1 99 ? -1.101 -10.478 -6.598 1.00 91.62 99 LYS A C 1
ATOM 760 O O . LYS A 1 99 ? -0.157 -11.150 -6.201 1.00 91.62 99 LYS A O 1
ATOM 765 N N . TRP A 1 100 ? -1.895 -9.817 -5.772 1.00 94.50 100 TRP A N 1
ATOM 766 C CA . TRP A 1 100 ? -1.809 -9.934 -4.326 1.00 94.50 100 TRP A CA 1
ATOM 767 C C . TRP A 1 100 ? -2.393 -11.267 -3.864 1.00 94.50 100 TRP A C 1
ATOM 769 O O . TRP A 1 100 ? -3.389 -11.749 -4.407 1.00 94.50 100 TRP A O 1
ATOM 779 N N . ARG A 1 101 ? -1.779 -11.856 -2.841 1.00 94.38 101 ARG A N 1
ATOM 780 C CA . ARG A 1 101 ? -2.198 -13.113 -2.222 1.00 94.38 101 ARG A CA 1
ATOM 781 C C . ARG A 1 101 ? -2.283 -12.936 -0.715 1.00 94.38 101 ARG A C 1
ATOM 783 O O . ARG A 1 101 ? -1.461 -12.248 -0.116 1.00 94.38 101 ARG A O 1
ATOM 790 N N . LYS A 1 102 ? -3.306 -13.551 -0.123 1.00 92.88 102 LYS A N 1
ATOM 791 C CA . LYS A 1 102 ? -3.577 -13.537 1.328 1.00 92.88 102 LYS A CA 1
ATOM 792 C C . LYS A 1 102 ? -3.300 -14.887 1.999 1.00 92.88 102 LYS A C 1
ATOM 794 O O . LYS A 1 102 ? -3.513 -15.024 3.194 1.00 92.88 102 LYS A O 1
ATOM 799 N N . ASP A 1 103 ? -2.924 -15.878 1.198 1.00 89.12 103 ASP A N 1
ATOM 800 C CA . ASP A 1 103 ? -2.892 -17.310 1.498 1.00 89.12 103 ASP A CA 1
ATOM 801 C C . ASP A 1 103 ? -1.500 -17.925 1.263 1.00 89.12 103 ASP A C 1
ATOM 803 O O . ASP A 1 103 ? -1.382 -19.125 1.033 1.00 89.12 103 ASP A O 1
ATOM 807 N N . GLN A 1 104 ? -0.443 -17.109 1.298 1.00 89.25 104 GLN A N 1
ATOM 808 C CA . GLN A 1 104 ? 0.941 -17.541 1.085 1.00 89.25 104 GLN A CA 1
ATOM 809 C C . GLN A 1 104 ? 1.895 -16.846 2.063 1.00 89.25 104 GLN A C 1
ATOM 811 O O . GLN A 1 104 ? 1.625 -15.724 2.487 1.00 89.25 104 GLN A O 1
ATOM 816 N N . GLY A 1 105 ? 3.020 -17.492 2.380 1.00 90.50 105 GLY A N 1
ATOM 817 C CA . GLY A 1 105 ? 4.084 -16.885 3.182 1.00 90.50 105 GLY A CA 1
ATOM 818 C C . GLY A 1 105 ? 3.593 -16.392 4.546 1.00 90.50 105 GLY A C 1
ATOM 819 O O . GLY A 1 105 ? 3.036 -17.162 5.326 1.00 90.50 105 GLY A O 1
ATOM 820 N N . GLN A 1 106 ? 3.817 -15.108 4.820 1.00 93.75 106 GLN A N 1
ATOM 821 C CA . GLN A 1 106 ? 3.363 -14.394 6.017 1.00 93.75 106 GLN A CA 1
ATOM 822 C C . GLN A 1 106 ? 2.094 -13.561 5.759 1.00 93.75 106 GLN A C 1
ATOM 824 O O . GLN A 1 106 ? 1.718 -12.725 6.584 1.00 93.75 106 GLN A O 1
ATOM 829 N N . ALA A 1 107 ? 1.432 -13.750 4.613 1.00 95.69 107 ALA A N 1
ATOM 830 C CA . ALA A 1 107 ? 0.199 -13.051 4.286 1.00 95.69 107 ALA A CA 1
ATOM 831 C C . ALA A 1 107 ? -0.963 -13.506 5.181 1.00 95.69 107 ALA A C 1
ATOM 833 O O . ALA A 1 107 ? -1.102 -14.681 5.519 1.00 95.69 107 ALA A O 1
ATOM 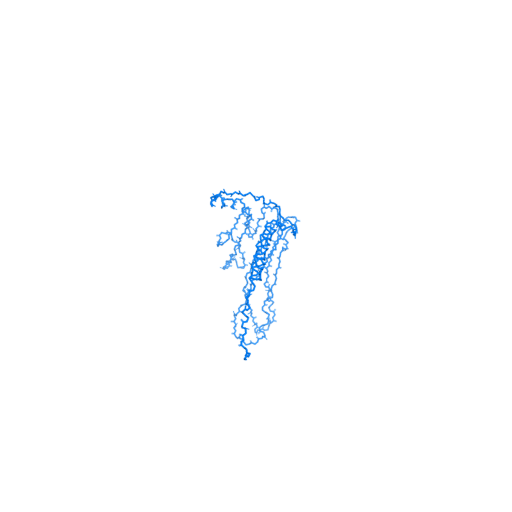834 N N . PHE A 1 108 ? -1.824 -12.560 5.552 1.00 94.38 108 PHE A N 1
ATOM 835 C CA . PHE A 1 108 ? -3.017 -12.826 6.348 1.00 94.38 108 PHE A CA 1
ATOM 836 C C . PHE A 1 108 ? -4.079 -11.748 6.130 1.00 94.38 108 PHE A C 1
ATOM 838 O O . PHE A 1 108 ? -3.777 -10.612 5.765 1.00 94.38 108 PHE A O 1
ATOM 845 N N . ALA A 1 109 ? -5.333 -12.084 6.428 1.00 94.50 109 ALA A N 1
ATOM 846 C CA . ALA A 1 109 ? -6.439 -11.135 6.502 1.00 94.50 109 ALA A CA 1
ATOM 847 C C . ALA A 1 109 ? -7.291 -11.437 7.741 1.00 94.50 109 ALA A C 1
ATOM 849 O O . ALA A 1 109 ? -7.735 -12.569 7.926 1.00 94.50 109 ALA A O 1
ATOM 850 N N . GLN A 1 110 ? -7.525 -10.432 8.586 1.00 92.00 110 GLN A N 1
ATOM 851 C CA . GLN A 1 110 ? -8.308 -10.568 9.816 1.00 92.00 110 GLN A CA 1
ATOM 852 C C . GLN A 1 110 ? -9.174 -9.332 10.082 1.00 92.00 110 GLN A C 1
ATOM 854 O O . GLN A 1 110 ? -8.900 -8.241 9.585 1.00 92.00 110 GLN A O 1
ATOM 859 N N . GLY A 1 111 ? -10.213 -9.485 10.907 1.00 89.88 111 GLY A N 1
ATOM 860 C CA . GLY A 1 111 ? -11.084 -8.371 11.301 1.00 89.88 111 GLY A CA 1
ATOM 861 C C . GLY A 1 111 ? -11.927 -7.807 10.152 1.00 89.88 111 GLY A C 1
ATOM 862 O O . GLY A 1 111 ? -12.145 -6.604 10.080 1.00 89.88 111 GLY A O 1
ATOM 863 N N . GLY A 1 112 ? -12.376 -8.675 9.239 1.00 92.81 112 GLY A N 1
ATOM 864 C CA . G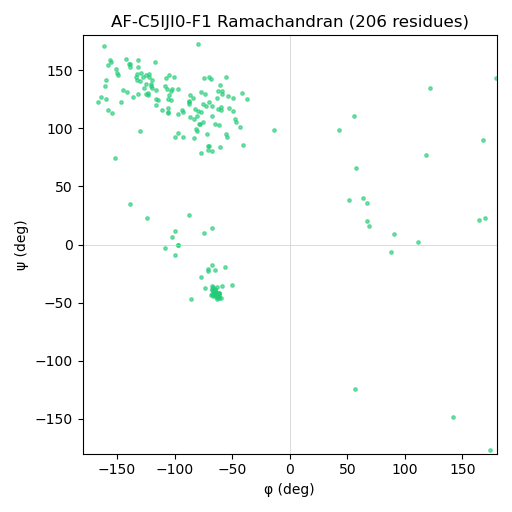LY A 1 112 ? -13.301 -8.323 8.156 1.00 92.81 112 GLY A CA 1
ATOM 865 C C . GLY A 1 112 ? -12.649 -7.814 6.870 1.00 92.81 112 GLY A C 1
ATOM 866 O O . GLY A 1 112 ? -13.352 -7.652 5.877 1.00 92.81 112 GLY A O 1
ATOM 867 N N . PHE A 1 113 ? -11.330 -7.607 6.850 1.00 94.94 113 PHE A N 1
ATOM 868 C CA . PHE A 1 113 ? -10.616 -7.262 5.623 1.00 94.94 113 PHE A CA 1
ATOM 869 C C . PHE A 1 113 ? -10.742 -8.355 4.561 1.00 94.94 113 PHE A C 1
ATOM 871 O O . PHE A 1 113 ? -10.588 -9.546 4.844 1.00 94.94 113 PHE A O 1
ATOM 878 N N . GLN A 1 114 ? -10.965 -7.937 3.318 1.00 95.44 114 GLN A N 1
ATOM 879 C CA . GLN A 1 114 ? -11.066 -8.838 2.176 1.00 95.44 114 GLN A CA 1
ATOM 880 C C . GLN A 1 114 ? -10.154 -8.374 1.048 1.00 95.44 114 GLN A C 1
ATOM 882 O O . GLN A 1 114 ? -9.948 -7.180 0.851 1.00 95.44 114 GLN A O 1
ATOM 887 N N . LEU A 1 115 ? -9.635 -9.343 0.301 1.00 96.31 115 LEU A N 1
ATOM 888 C CA . LEU A 1 115 ? -8.977 -9.125 -0.978 1.00 96.31 115 LEU A CA 1
ATOM 889 C C . LEU A 1 115 ? -9.940 -9.587 -2.068 1.00 96.31 115 LEU A C 1
ATOM 891 O O . LEU A 1 115 ? -10.231 -10.782 -2.153 1.00 96.31 115 LEU A O 1
ATOM 895 N N . VAL A 1 116 ? -10.436 -8.650 -2.869 1.00 95.19 116 VAL A N 1
ATOM 896 C CA . VAL A 1 116 ? -11.386 -8.903 -3.959 1.00 95.19 116 VAL A CA 1
ATOM 897 C C . VAL A 1 116 ? -10.862 -8.194 -5.199 1.00 95.19 116 VAL A C 1
ATOM 899 O O . VAL A 1 116 ? -10.505 -7.026 -5.130 1.00 95.19 116 VAL A O 1
ATOM 902 N N . ASN A 1 117 ? -10.766 -8.898 -6.330 1.00 93.25 117 ASN A N 1
ATOM 903 C CA . ASN A 1 117 ? -10.299 -8.325 -7.602 1.00 93.25 117 ASN A CA 1
ATOM 904 C C . ASN A 1 117 ? -8.955 -7.569 -7.511 1.00 93.25 117 ASN A C 1
ATOM 906 O O . ASN A 1 117 ? -8.761 -6.563 -8.185 1.00 93.25 117 ASN A O 1
ATOM 910 N N . ASN A 1 118 ? -8.009 -8.076 -6.709 1.00 93.88 118 ASN A N 1
ATOM 911 C CA . ASN A 1 118 ? -6.696 -7.456 -6.463 1.00 93.88 118 ASN A CA 1
ATOM 912 C C . ASN A 1 118 ? -6.732 -6.135 -5.663 1.00 93.88 118 ASN A C 1
ATOM 914 O O . ASN A 1 118 ? -5.737 -5.413 -5.639 1.00 93.88 118 ASN A O 1
ATOM 918 N N . GLU A 1 119 ? -7.850 -5.830 -5.001 1.00 94.94 119 GLU A N 1
ATOM 919 C CA . GLU A 1 119 ? -8.058 -4.632 -4.186 1.00 94.94 119 GLU A CA 1
ATOM 920 C C . GLU A 1 119 ? -8.430 -5.014 -2.739 1.00 94.94 119 GLU A C 1
ATOM 922 O O . GLU A 1 119 ? -9.068 -6.041 -2.484 1.00 94.94 119 GLU A O 1
ATOM 927 N N . ILE A 1 120 ? -8.000 -4.196 -1.774 1.00 96.75 120 ILE A N 1
ATOM 928 C CA . ILE A 1 120 ? -8.329 -4.379 -0.355 1.00 96.75 120 ILE A CA 1
ATOM 929 C C . ILE A 1 120 ? -9.649 -3.670 -0.066 1.00 96.75 120 ILE A C 1
ATOM 931 O O . ILE A 1 120 ? -9.752 -2.457 -0.241 1.00 96.75 120 ILE A O 1
ATOM 935 N N . ILE A 1 121 ? -10.627 -4.414 0.442 1.00 95.50 121 ILE A N 1
ATOM 936 C CA . ILE A 1 121 ? -11.901 -3.858 0.895 1.00 95.50 121 ILE A CA 1
ATOM 937 C C . ILE A 1 121 ? -11.766 -3.436 2.356 1.00 95.50 121 ILE A C 1
ATOM 939 O O . ILE A 1 121 ? -11.447 -4.258 3.222 1.00 95.50 121 ILE A O 1
ATOM 943 N N . ILE A 1 122 ? -11.999 -2.149 2.616 1.00 94.00 122 ILE A N 1
ATOM 944 C CA . ILE A 1 122 ? -11.977 -1.571 3.960 1.00 94.00 122 ILE A CA 1
ATOM 945 C C . ILE A 1 122 ? -13.264 -1.984 4.688 1.00 94.00 122 ILE A C 1
ATOM 947 O O . ILE A 1 122 ? -14.351 -1.684 4.201 1.00 94.00 122 ILE A O 1
ATOM 951 N N . PRO A 1 123 ? -13.182 -2.688 5.833 1.00 93.06 123 PRO A N 1
ATOM 952 C CA . PRO A 1 123 ? -14.375 -3.242 6.470 1.00 93.06 123 PRO A CA 1
ATOM 953 C C . PRO A 1 123 ? -15.210 -2.200 7.223 1.00 93.06 123 PRO A C 1
ATOM 955 O O . PRO A 1 123 ? -16.408 -2.401 7.405 1.00 93.06 123 PRO A O 1
ATOM 958 N N . GLN A 1 124 ? -14.582 -1.130 7.724 1.00 91.94 124 GLN A N 1
ATOM 959 C CA . GLN A 1 124 ? -15.233 -0.092 8.530 1.00 91.94 124 GLN A CA 1
ATOM 960 C C . GLN A 1 124 ? -14.544 1.262 8.347 1.00 91.94 124 GLN A C 1
ATOM 962 O O . GLN A 1 124 ? -13.330 1.327 8.157 1.00 91.94 124 GLN A O 1
ATOM 967 N N . THR A 1 125 ? -15.283 2.356 8.494 1.00 91.94 125 THR A N 1
ATOM 968 C CA . THR A 1 125 ? -14.700 3.703 8.499 1.00 91.94 125 THR A CA 1
ATOM 969 C C . THR A 1 125 ? -13.731 3.886 9.668 1.00 91.94 125 THR A C 1
ATOM 971 O O . THR A 1 125 ? -14.068 3.588 10.812 1.00 91.94 125 THR A O 1
ATOM 974 N N . GLY A 1 126 ? -12.533 4.416 9.411 1.00 92.19 126 GLY A N 1
ATOM 975 C CA . GLY A 1 126 ? -11.533 4.612 10.460 1.00 92.19 126 GLY A CA 1
ATOM 976 C C . GLY A 1 126 ? -10.172 5.089 9.968 1.00 92.19 126 GLY A C 1
ATOM 977 O O . GLY A 1 126 ? -9.965 5.344 8.782 1.00 92.19 126 GLY A O 1
ATOM 978 N N . LEU A 1 127 ? -9.237 5.198 10.913 1.00 94.31 127 LEU A N 1
ATOM 979 C CA . LEU A 1 127 ? -7.834 5.497 10.642 1.00 94.31 127 LEU A CA 1
ATOM 980 C C . LEU A 1 127 ? -7.062 4.206 10.366 1.00 94.31 127 LEU A C 1
ATOM 982 O O . LEU A 1 127 ? -6.990 3.315 11.217 1.00 94.31 127 LEU A O 1
ATOM 986 N N . TYR A 1 128 ? -6.425 4.152 9.203 1.00 95.00 128 TYR A N 1
ATOM 987 C CA . TYR A 1 128 ? -5.653 3.010 8.740 1.00 95.00 128 TYR A CA 1
ATOM 988 C C . TYR A 1 128 ? -4.226 3.421 8.426 1.00 95.00 128 TYR A C 1
ATOM 990 O O . TYR A 1 128 ? -3.994 4.376 7.688 1.00 95.00 128 TYR A O 1
ATOM 998 N N . PHE A 1 129 ? -3.268 2.670 8.964 1.00 96.62 129 PHE A N 1
ATOM 999 C CA . PHE A 1 129 ? -1.895 2.721 8.484 1.00 96.62 129 PHE A CA 1
ATOM 1000 C C . PHE A 1 129 ? -1.800 1.859 7.226 1.00 96.62 129 PHE A C 1
ATOM 1002 O O . PHE A 1 129 ? -1.945 0.639 7.294 1.00 96.62 129 PHE A O 1
ATOM 1009 N N . VAL A 1 130 ? -1.603 2.507 6.082 1.00 97.56 130 VAL A N 1
ATOM 1010 C CA . VAL A 1 130 ? -1.485 1.853 4.779 1.00 97.56 130 VAL A CA 1
ATOM 1011 C C . VAL A 1 130 ? -0.023 1.874 4.382 1.00 97.56 130 VAL A C 1
ATOM 1013 O O . VAL A 1 130 ? 0.592 2.939 4.386 1.00 97.56 130 VAL A O 1
ATOM 1016 N N . TYR A 1 131 ? 0.519 0.718 4.012 1.00 98.12 131 TYR A N 1
ATOM 1017 C CA . TYR A 1 131 ? 1.886 0.597 3.525 1.00 98.12 131 TYR A CA 1
ATOM 1018 C C . TYR A 1 131 ? 1.972 -0.358 2.338 1.00 98.12 131 TYR A C 1
ATOM 1020 O O . TYR A 1 131 ? 1.122 -1.228 2.154 1.00 98.12 131 TYR A O 1
ATOM 1028 N N . SER A 1 132 ? 3.000 -0.183 1.515 1.00 97.88 132 SER A N 1
ATOM 1029 C CA . SER A 1 132 ? 3.319 -1.096 0.423 1.00 97.88 132 SER A CA 1
ATOM 1030 C C . SER A 1 132 ? 4.773 -0.924 -0.004 1.00 97.88 132 SER A C 1
ATOM 1032 O O . SER A 1 132 ? 5.272 0.200 -0.079 1.00 97.88 132 SER A O 1
ATOM 1034 N N . GLN A 1 133 ? 5.428 -2.036 -0.328 1.00 96.75 133 GLN A N 1
ATOM 1035 C CA . GLN A 1 133 ? 6.761 -2.062 -0.918 1.00 96.75 133 GLN A CA 1
ATOM 1036 C C . GLN A 1 133 ? 6.702 -2.740 -2.285 1.00 96.75 133 GLN A C 1
ATOM 1038 O O . GLN A 1 133 ? 6.106 -3.807 -2.416 1.00 96.75 133 GLN A O 1
ATOM 1043 N N . ALA A 1 134 ? 7.358 -2.146 -3.278 1.00 94.56 134 ALA A N 1
ATOM 1044 C CA . ALA A 1 134 ? 7.586 -2.760 -4.580 1.00 94.56 134 ALA A CA 1
ATOM 1045 C C . ALA A 1 134 ? 9.086 -2.758 -4.892 1.00 94.56 134 ALA A C 1
ATOM 1047 O O . ALA A 1 134 ? 9.734 -1.716 -4.781 1.00 94.56 134 ALA A O 1
ATOM 1048 N N . SER A 1 135 ? 9.624 -3.918 -5.268 1.00 92.50 135 SER A N 1
ATOM 1049 C CA . SER A 1 135 ? 11.021 -4.081 -5.678 1.00 92.50 135 SER A CA 1
ATOM 1050 C C . SER A 1 135 ? 11.106 -4.175 -7.197 1.00 92.50 135 SER A C 1
ATOM 1052 O O . SER A 1 135 ? 10.351 -4.917 -7.820 1.00 92.50 135 SER A O 1
ATOM 1054 N N . PHE A 1 136 ? 12.035 -3.434 -7.785 1.00 88.94 136 PHE A N 1
ATOM 1055 C CA . PHE A 1 136 ? 12.234 -3.323 -9.222 1.00 88.94 136 PHE A CA 1
ATOM 1056 C C . PHE A 1 136 ? 13.638 -3.793 -9.590 1.00 88.94 136 PHE A C 1
ATOM 1058 O O . PHE A 1 136 ? 14.606 -3.484 -8.893 1.00 88.94 136 PHE A O 1
ATOM 1065 N N . ARG A 1 137 ? 13.734 -4.492 -10.722 1.00 87.06 137 ARG A N 1
ATOM 1066 C CA . ARG A 1 137 ? 14.977 -4.757 -11.446 1.00 87.06 137 ARG A CA 1
ATOM 1067 C C . ARG A 1 137 ? 14.860 -4.081 -12.807 1.00 87.06 137 ARG A C 1
ATOM 1069 O O . ARG A 1 137 ? 13.949 -4.400 -13.565 1.00 87.06 137 ARG A O 1
ATOM 1076 N N . VAL A 1 138 ? 15.762 -3.157 -13.103 1.00 83.25 138 VAL A N 1
ATOM 1077 C CA . VAL A 1 138 ? 15.806 -2.406 -14.360 1.00 83.25 138 VAL A CA 1
ATOM 1078 C C . VAL A 1 138 ? 17.097 -2.758 -15.077 1.00 83.25 138 VAL A C 1
ATOM 1080 O O . VAL A 1 138 ? 18.175 -2.626 -14.510 1.00 83.25 138 VAL A O 1
ATOM 1083 N N . VAL A 1 139 ? 17.002 -3.213 -16.321 1.00 79.81 139 VAL A N 1
ATOM 1084 C CA . VAL A 1 139 ? 18.175 -3.402 -17.179 1.00 79.81 139 VAL A CA 1
ATOM 1085 C C . VAL A 1 139 ? 18.349 -2.129 -17.996 1.00 79.81 139 VAL A C 1
ATOM 1087 O O . VAL A 1 139 ? 17.465 -1.766 -18.770 1.00 79.81 139 VAL A O 1
ATOM 1090 N N . CYS A 1 140 ? 19.457 -1.431 -17.767 1.00 75.12 140 CYS A N 1
ATOM 1091 C CA . CYS A 1 140 ? 19.861 -0.277 -18.559 1.00 75.12 140 CYS A CA 1
ATOM 1092 C C . CYS A 1 140 ? 20.649 -0.804 -19.764 1.00 75.12 140 CYS A C 1
ATOM 1094 O O . CYS A 1 140 ? 21.543 -1.624 -19.578 1.00 75.12 140 CYS A O 1
ATOM 1096 N N . SER A 1 141 ? 20.283 -0.397 -20.977 1.00 66.69 141 SER A N 1
ATOM 1097 C CA . SER A 1 141 ? 21.037 -0.714 -22.191 1.00 66.69 141 SER A CA 1
ATOM 1098 C C . SER A 1 141 ? 21.591 0.588 -22.740 1.00 66.69 141 SER A C 1
ATOM 1100 O O . SER A 1 141 ? 20.827 1.524 -22.993 1.00 66.69 141 SER A O 1
ATOM 1102 N N . ASP A 1 142 ? 22.906 0.623 -22.909 1.00 59.09 142 ASP A N 1
ATOM 1103 C CA . ASP A 1 142 ? 23.606 1.698 -23.593 1.00 59.09 142 ASP A CA 1
ATOM 1104 C C . ASP A 1 142 ? 23.496 1.369 -25.085 1.00 59.09 142 ASP A C 1
ATOM 1106 O O . ASP A 1 142 ? 24.203 0.519 -25.614 1.00 59.09 142 ASP A O 1
ATOM 1110 N N . GLY A 1 143 ? 22.456 1.888 -25.737 1.00 51.34 143 GLY A N 1
ATOM 1111 C CA . GLY A 1 143 ? 22.197 1.578 -27.141 1.00 51.34 143 GLY A CA 1
ATOM 1112 C C . GLY A 1 143 ? 23.286 2.169 -28.037 1.00 51.34 143 GLY A C 1
ATOM 1113 O O . GLY A 1 143 ? 23.306 3.381 -28.223 1.00 51.34 143 GLY A O 1
ATOM 1114 N N . ASP A 1 144 ? 24.123 1.316 -28.627 1.00 52.41 144 ASP A N 1
ATOM 1115 C CA . ASP A 1 144 ? 25.175 1.680 -29.593 1.00 52.41 144 ASP A CA 1
ATOM 1116 C C . ASP A 1 144 ? 24.660 2.033 -31.005 1.00 52.41 144 ASP A C 1
ATOM 1118 O O . ASP A 1 144 ? 25.455 2.202 -31.925 1.00 52.41 144 ASP A O 1
ATOM 1122 N N . GLU A 1 145 ? 23.352 2.196 -31.221 1.00 50.16 145 GLU A N 1
ATOM 1123 C CA . GLU A 1 145 ? 22.824 2.561 -32.542 1.00 50.16 145 GLU A CA 1
ATOM 1124 C C . GLU A 1 145 ? 21.906 3.782 -32.500 1.00 50.16 145 GLU A C 1
ATOM 1126 O O . GLU A 1 145 ? 21.165 4.002 -31.539 1.00 50.16 145 GLU A O 1
ATOM 1131 N N . GLU A 1 146 ? 22.000 4.582 -33.567 1.00 47.06 146 GLU A N 1
ATOM 1132 C CA . GLU A 1 146 ? 21.338 5.862 -33.840 1.00 47.06 146 GLU A CA 1
ATOM 1133 C C . GLU A 1 146 ? 19.865 5.893 -33.400 1.00 47.06 146 GLU A C 1
ATOM 1135 O O . GLU A 1 146 ? 18.924 5.623 -34.141 1.00 47.06 146 GLU A O 1
ATOM 1140 N N . GLY A 1 147 ? 19.683 6.223 -32.126 1.00 45.75 147 GLY A N 1
ATOM 1141 C CA . GLY A 1 147 ? 18.402 6.222 -31.424 1.00 45.75 147 GLY A CA 1
ATOM 1142 C C . GLY A 1 147 ? 18.581 6.410 -29.916 1.00 45.75 147 GLY A C 1
ATOM 1143 O O . GLY A 1 147 ? 17.720 5.996 -29.135 1.00 45.75 147 GLY A O 1
ATOM 1144 N N . ALA A 1 148 ? 19.716 7.002 -29.514 1.00 47.06 148 ALA A N 1
ATOM 1145 C CA . ALA A 1 148 ? 20.133 7.276 -28.143 1.00 47.06 148 ALA A CA 1
ATOM 1146 C C . ALA A 1 148 ? 19.125 8.204 -27.446 1.00 47.06 148 ALA A C 1
ATOM 1148 O O . ALA A 1 148 ? 19.233 9.428 -27.450 1.00 47.06 148 ALA A O 1
ATOM 1149 N N . GLY A 1 149 ? 18.072 7.590 -26.915 1.00 48.66 149 GLY A N 1
ATOM 1150 C CA . GLY A 1 149 ? 16.924 8.287 -26.351 1.00 48.66 149 GLY A CA 1
ATOM 1151 C C . GLY A 1 149 ? 15.699 7.400 -26.145 1.00 48.66 149 GLY A C 1
ATOM 1152 O O . GLY A 1 149 ? 14.589 7.923 -26.051 1.00 48.66 149 GLY A O 1
ATOM 1153 N N . LYS A 1 150 ? 15.838 6.065 -26.068 1.00 54.53 150 LYS A N 1
ATOM 1154 C CA . LYS A 1 150 ? 14.733 5.229 -25.573 1.00 54.53 150 LYS A CA 1
ATOM 1155 C C . LYS A 1 150 ? 14.447 5.658 -24.135 1.00 54.53 150 LYS A C 1
ATOM 1157 O O . LYS A 1 150 ? 15.198 5.327 -23.227 1.00 54.53 150 LYS A O 1
ATOM 1162 N N . HIS A 1 151 ? 13.378 6.433 -23.949 1.00 60.72 151 HIS A N 1
ATOM 1163 C CA . HIS A 1 151 ? 12.892 6.887 -22.652 1.00 60.72 151 HIS A CA 1
ATOM 1164 C C . HIS A 1 151 ? 12.653 5.679 -21.738 1.00 60.72 151 HIS A C 1
ATOM 1166 O O . HIS A 1 151 ? 11.597 5.043 -21.783 1.00 60.72 151 HIS A O 1
ATOM 1172 N N . ILE A 1 152 ? 13.641 5.346 -20.907 1.00 69.88 152 ILE A N 1
ATOM 1173 C CA . ILE A 1 152 ? 13.477 4.360 -19.844 1.00 69.88 152 ILE A CA 1
ATOM 1174 C C . ILE A 1 152 ? 12.421 4.930 -18.905 1.00 69.88 152 ILE A C 1
ATOM 1176 O O . ILE A 1 152 ? 12.602 6.004 -18.330 1.00 69.88 152 ILE A O 1
ATOM 1180 N N . THR A 1 153 ? 11.284 4.241 -18.798 1.00 80.44 153 THR A N 1
ATOM 1181 C CA . THR A 1 153 ? 10.200 4.679 -17.917 1.00 80.44 153 THR A CA 1
ATOM 1182 C C . THR A 1 153 ? 10.680 4.553 -16.472 1.00 80.44 153 THR A C 1
ATOM 1184 O O . THR A 1 153 ? 11.008 3.441 -16.048 1.00 80.44 153 THR A O 1
ATOM 1187 N N . PRO A 1 154 ? 10.732 5.657 -15.703 1.00 87.50 154 PRO A N 1
ATOM 1188 C CA . PRO A 1 154 ? 11.178 5.613 -14.321 1.00 87.50 154 PRO A CA 1
ATOM 1189 C C . PRO A 1 154 ? 10.293 4.667 -13.497 1.00 87.50 154 PRO A C 1
ATOM 1191 O O . PRO A 1 154 ? 9.061 4.774 -13.563 1.00 87.50 154 PRO A O 1
ATOM 1194 N N . PRO A 1 155 ? 10.878 3.762 -12.695 1.00 90.69 155 PRO A N 1
ATOM 1195 C CA . PRO A 1 155 ? 10.123 2.945 -11.760 1.00 90.69 155 PRO A CA 1
ATOM 1196 C C . PRO A 1 155 ? 9.258 3.819 -10.859 1.00 90.69 155 PRO A C 1
ATOM 1198 O O . PRO A 1 155 ? 9.733 4.768 -10.226 1.00 90.69 155 PRO A O 1
ATOM 1201 N N . SER A 1 156 ? 7.972 3.494 -10.800 1.00 94.38 156 SER A N 1
ATOM 1202 C CA . SER A 1 156 ? 7.007 4.207 -9.978 1.00 94.38 156 SER A CA 1
ATOM 1203 C C . SER A 1 156 ? 6.142 3.228 -9.207 1.00 94.38 156 SER A C 1
ATOM 1205 O O . SER A 1 156 ? 5.803 2.148 -9.686 1.00 94.38 156 SER A O 1
ATOM 1207 N N . HIS A 1 157 ? 5.798 3.618 -7.986 1.00 96.38 157 HIS A N 1
ATOM 1208 C CA . HIS A 1 157 ? 4.888 2.878 -7.124 1.00 96.38 157 HIS A CA 1
ATOM 1209 C C . HIS A 1 157 ? 3.787 3.816 -6.663 1.00 96.38 157 HIS A C 1
ATOM 1211 O O . HIS A 1 157 ? 4.060 4.959 -6.280 1.00 96.38 157 HIS A O 1
ATOM 1217 N N . ARG A 1 158 ? 2.540 3.354 -6.723 1.00 96.81 158 ARG A N 1
ATOM 1218 C CA . ARG A 1 158 ? 1.371 4.160 -6.386 1.00 96.81 158 ARG A CA 1
ATOM 1219 C C . ARG A 1 158 ? 0.298 3.319 -5.723 1.00 96.81 158 ARG A C 1
ATOM 1221 O O . ARG A 1 158 ? -0.081 2.264 -6.221 1.00 96.81 158 ARG A O 1
ATOM 1228 N N . ILE A 1 159 ? -0.231 3.849 -4.630 1.00 97.12 159 ILE A N 1
ATOM 1229 C CA . ILE A 1 159 ? -1.384 3.305 -3.927 1.00 97.12 159 ILE A CA 1
ATOM 1230 C C . ILE A 1 159 ? -2.580 4.178 -4.285 1.00 97.12 159 ILE A C 1
ATOM 1232 O O . ILE A 1 159 ? -2.554 5.397 -4.095 1.00 97.12 159 ILE A O 1
ATOM 1236 N N . TRP A 1 160 ? -3.624 3.548 -4.808 1.00 96.19 160 TRP A N 1
ATOM 1237 C CA . TRP A 1 160 ? -4.885 4.199 -5.136 1.00 96.19 160 TRP A CA 1
ATOM 1238 C C . TRP A 1 160 ? -5.911 3.927 -4.039 1.00 96.19 160 TRP A C 1
ATOM 1240 O O . TRP A 1 160 ? -5.959 2.831 -3.485 1.00 96.19 160 TRP A O 1
ATOM 1250 N N . ARG A 1 161 ? -6.759 4.914 -3.764 1.00 95.38 161 ARG A N 1
ATOM 1251 C CA . ARG A 1 161 ? -8.000 4.750 -3.010 1.00 95.38 161 ARG A CA 1
ATOM 1252 C C . ARG A 1 161 ? -9.161 4.849 -3.985 1.00 95.38 161 ARG A C 1
ATOM 1254 O O . ARG A 1 161 ? -9.205 5.776 -4.788 1.00 95.38 161 ARG A O 1
ATOM 1261 N N . HIS A 1 162 ? -10.107 3.931 -3.880 1.00 93.94 162 HIS A N 1
ATOM 1262 C CA . HIS A 1 162 ? -11.399 4.037 -4.540 1.00 93.94 162 HIS A CA 1
ATOM 1263 C C . HIS A 1 162 ? -12.471 4.312 -3.483 1.00 93.94 162 HIS A C 1
ATOM 1265 O O . HIS A 1 162 ? -12.422 3.728 -2.403 1.00 93.94 162 HIS A O 1
ATOM 1271 N N . SER A 1 163 ? -13.387 5.238 -3.754 1.00 90.81 163 SER A N 1
ATOM 1272 C CA . SER A 1 163 ? -14.532 5.524 -2.885 1.00 90.81 163 SER A CA 1
ATOM 1273 C C . SER A 1 163 ? -15.608 6.242 -3.689 1.00 90.81 163 SER A C 1
ATOM 1275 O O . SER A 1 163 ? -15.297 7.194 -4.411 1.00 90.81 163 SER A O 1
ATOM 1277 N N . ASP A 1 164 ? -16.866 5.846 -3.507 1.00 87.25 164 ASP A N 1
ATOM 1278 C CA . ASP A 1 164 ? -18.010 6.484 -4.169 1.00 87.25 164 ASP A CA 1
ATOM 1279 C C . ASP A 1 164 ? -18.100 7.978 -3.834 1.00 87.25 164 ASP A C 1
ATOM 1281 O O . ASP A 1 164 ? -18.383 8.804 -4.698 1.00 87.25 164 ASP A O 1
ATOM 1285 N N . SER A 1 165 ? -17.748 8.352 -2.598 1.00 85.00 165 SER A N 1
ATOM 1286 C CA . SER A 1 165 ? -17.722 9.753 -2.155 1.00 85.00 165 SER A CA 1
ATOM 1287 C C . SER A 1 165 ? -16.691 10.629 -2.877 1.00 85.00 165 SER A C 1
ATOM 1289 O O . SER A 1 165 ? -16.836 11.848 -2.893 1.00 85.00 165 SER A O 1
ATOM 1291 N N . LEU A 1 166 ? -15.656 10.026 -3.473 1.00 83.88 166 LEU A N 1
ATOM 1292 C CA . LEU A 1 166 ? -14.631 10.723 -4.258 1.00 83.88 166 LEU A CA 1
ATOM 1293 C C . LEU A 1 166 ? -14.918 10.678 -5.765 1.00 83.88 166 LEU A C 1
ATOM 1295 O O . LEU A 1 166 ? -14.132 11.207 -6.547 1.00 83.88 166 LEU A O 1
ATOM 1299 N N . GLY A 1 167 ? -16.010 10.030 -6.182 1.00 84.19 167 GLY A N 1
ATOM 1300 C CA . GLY A 1 167 ? -16.352 9.867 -7.592 1.00 84.19 167 GLY A CA 1
ATOM 1301 C C . GLY A 1 167 ? -15.387 8.963 -8.368 1.00 84.19 167 GLY A C 1
ATOM 1302 O O . GLY A 1 167 ? -15.328 9.060 -9.592 1.00 84.19 167 GLY A O 1
ATOM 1303 N N . GLY A 1 168 ? -14.613 8.101 -7.692 1.00 87.56 168 GLY A N 1
ATOM 1304 C CA . GLY A 1 168 ? -13.738 7.130 -8.354 1.00 87.56 168 GLY A CA 1
ATOM 1305 C C . GLY A 1 168 ? -12.380 6.898 -7.685 1.00 87.56 168 GLY A C 1
ATOM 1306 O O . GLY A 1 168 ? -12.250 6.909 -6.461 1.00 87.56 168 GLY A O 1
ATOM 1307 N N . LYS A 1 169 ? -11.363 6.598 -8.511 1.00 91.38 169 LYS A N 1
ATOM 1308 C CA . LYS A 1 169 ? -9.985 6.309 -8.072 1.00 91.38 169 LYS A CA 1
ATOM 1309 C C . LYS A 1 169 ? -9.197 7.608 -7.864 1.00 91.38 169 LYS A C 1
ATOM 1311 O O . LYS A 1 169 ? -9.061 8.405 -8.785 1.00 91.38 169 LYS A O 1
ATOM 1316 N N . ALA A 1 170 ? -8.613 7.772 -6.681 1.00 93.12 170 ALA A N 1
ATOM 1317 C CA . ALA A 1 170 ? -7.747 8.887 -6.310 1.00 93.12 170 ALA A CA 1
ATOM 1318 C C . ALA A 1 170 ? -6.393 8.378 -5.795 1.00 93.12 170 ALA A C 1
ATOM 1320 O O . ALA A 1 170 ? -6.302 7.321 -5.167 1.00 93.12 170 ALA A O 1
ATOM 1321 N N . SER A 1 171 ? -5.319 9.114 -6.074 1.00 95.06 171 SER A N 1
ATOM 1322 C CA . SER A 1 171 ? -3.977 8.739 -5.620 1.00 95.06 171 SER A CA 1
ATOM 1323 C C . SER A 1 171 ? -3.852 8.970 -4.117 1.00 95.06 171 SER A C 1
ATOM 1325 O O . SER A 1 171 ? -3.961 10.106 -3.668 1.00 95.06 171 SER A O 1
ATOM 1327 N N . LEU A 1 172 ? -3.586 7.913 -3.351 1.00 95.06 172 LEU A N 1
ATOM 1328 C CA . LEU A 1 172 ? -3.382 7.996 -1.904 1.00 95.06 172 LEU A CA 1
ATOM 1329 C C . LEU A 1 172 ? -1.923 8.331 -1.577 1.00 95.06 172 LEU A C 1
ATOM 1331 O O . LEU A 1 172 ? -1.642 9.228 -0.791 1.00 95.06 172 LEU A O 1
ATOM 1335 N N . MET A 1 173 ? -0.990 7.628 -2.224 1.00 97.00 173 MET A N 1
ATOM 1336 C CA . MET A 1 173 ? 0.456 7.848 -2.133 1.00 97.00 173 MET A CA 1
ATOM 1337 C C . MET A 1 173 ? 1.117 7.454 -3.448 1.00 97.00 173 MET A C 1
ATOM 1339 O O . MET A 1 173 ? 0.669 6.516 -4.104 1.00 97.00 173 MET A O 1
ATOM 1343 N N . SER A 1 174 ? 2.201 8.130 -3.821 1.00 97.44 174 SER A N 1
ATOM 1344 C CA . SER A 1 174 ? 3.004 7.771 -4.990 1.00 97.44 174 SER A CA 1
ATOM 1345 C C . SER A 1 174 ? 4.461 8.150 -4.767 1.00 97.44 174 SER A C 1
ATOM 1347 O O . SER A 1 174 ? 4.742 9.183 -4.166 1.00 97.44 174 SER A O 1
ATOM 1349 N N . ALA A 1 175 ? 5.377 7.355 -5.307 1.00 9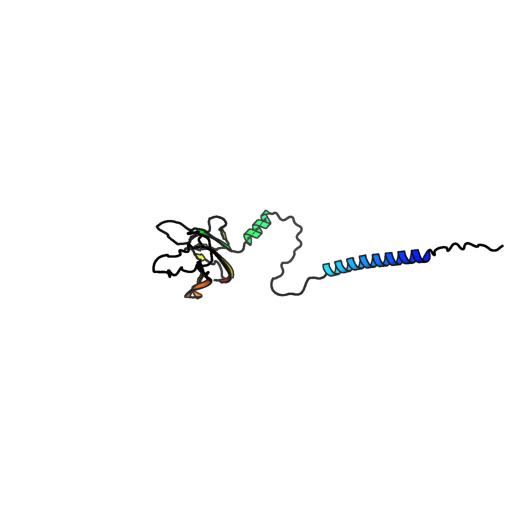7.19 175 ALA A N 1
ATOM 1350 C CA . ALA A 1 175 ? 6.776 7.731 -5.455 1.00 97.19 175 ALA A CA 1
ATOM 1351 C C . ALA A 1 175 ? 7.322 7.250 -6.801 1.00 97.19 175 ALA A C 1
ATOM 1353 O O . ALA A 1 175 ? 6.812 6.297 -7.393 1.00 97.19 175 ALA A O 1
ATOM 1354 N N . VAL A 1 176 ? 8.359 7.938 -7.271 1.00 95.25 176 VAL A N 1
ATOM 1355 C CA . VAL A 1 176 ? 9.065 7.668 -8.526 1.00 95.25 176 VAL A CA 1
ATOM 1356 C C . VAL A 1 176 ? 10.562 7.696 -8.233 1.00 95.25 176 VAL A C 1
ATOM 1358 O O . VAL A 1 176 ? 11.018 8.506 -7.423 1.00 95.25 176 VAL A O 1
ATOM 1361 N N . ARG A 1 177 ? 11.331 6.809 -8.864 1.00 91.12 177 ARG A N 1
ATOM 1362 C CA . ARG A 1 177 ? 12.798 6.793 -8.797 1.00 91.12 177 ARG A CA 1
ATOM 1363 C C . ARG A 1 177 ? 13.374 6.944 -10.198 1.00 91.12 177 ARG A C 1
ATOM 1365 O O . ARG A 1 177 ? 12.873 6.317 -11.123 1.00 91.12 177 ARG A O 1
ATOM 1372 N N . SER A 1 178 ? 14.428 7.743 -10.346 1.00 85.75 178 SER A N 1
ATOM 1373 C CA . SER A 1 178 ? 15.264 7.691 -11.545 1.00 85.75 178 SER A CA 1
ATOM 1374 C C . SER A 1 178 ? 16.060 6.383 -11.555 1.00 85.75 178 SER A C 1
ATOM 1376 O O . SER A 1 178 ? 16.477 5.886 -10.508 1.00 85.75 178 SER A O 1
ATOM 1378 N N . ALA A 1 179 ? 16.259 5.828 -12.745 1.00 81.69 179 ALA A N 1
ATOM 1379 C CA . ALA A 1 179 ? 17.134 4.692 -13.003 1.00 81.69 179 ALA A CA 1
ATOM 1380 C C . ALA A 1 179 ? 18.016 5.036 -14.213 1.00 81.69 179 ALA A C 1
ATOM 1382 O O . ALA A 1 179 ? 17.6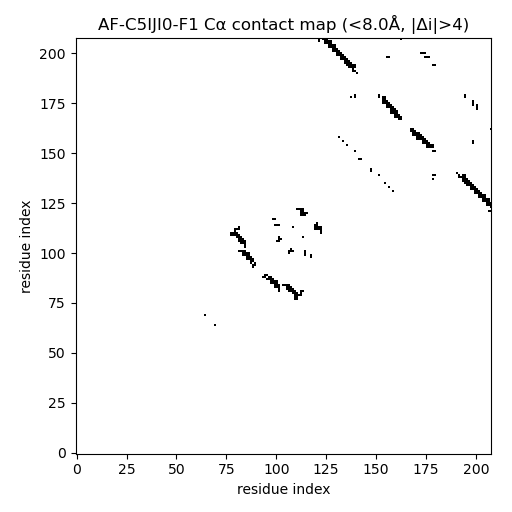51 5.911 -14.999 1.00 81.69 179 ALA A O 1
ATOM 1383 N N . CYS A 1 180 ? 19.157 4.358 -14.356 1.00 75.50 180 CYS A N 1
ATOM 1384 C CA . CYS A 1 180 ? 20.075 4.527 -15.493 1.00 75.50 180 CYS A CA 1
ATOM 1385 C C . CYS A 1 180 ? 20.701 5.933 -15.609 1.00 75.50 180 CYS A C 1
ATOM 1387 O O . CYS A 1 180 ? 20.835 6.487 -16.695 1.00 75.50 180 CYS A O 1
ATOM 1389 N N . GLN A 1 181 ? 21.071 6.533 -14.475 1.00 63.69 181 GLN A N 1
ATOM 1390 C CA . GLN A 1 181 ? 21.720 7.844 -14.444 1.00 63.69 181 GLN A CA 1
ATOM 1391 C C . GLN A 1 181 ? 23.225 7.682 -14.739 1.00 63.69 181 GLN A C 1
ATOM 1393 O O . GLN A 1 181 ? 23.968 7.297 -13.848 1.00 63.69 181 GLN A O 1
ATOM 1398 N N . ASN A 1 182 ? 23.624 7.943 -15.993 1.00 54.66 182 ASN A N 1
ATOM 1399 C CA . ASN A 1 182 ? 24.992 7.968 -16.543 1.00 54.66 182 ASN A CA 1
ATOM 1400 C C . ASN A 1 182 ? 25.941 6.835 -16.095 1.00 54.66 182 ASN A C 1
ATOM 1402 O O . ASN A 1 182 ? 26.680 6.974 -15.125 1.00 54.66 182 ASN A O 1
ATOM 1406 N N . THR A 1 183 ? 26.072 5.807 -16.934 1.00 49.75 183 THR A N 1
ATOM 1407 C CA . THR A 1 183 ? 27.250 4.918 -17.045 1.00 49.75 183 THR A CA 1
ATOM 1408 C C . THR A 1 183 ? 28.499 5.632 -17.604 1.00 49.75 183 THR A C 1
ATOM 1410 O O . THR A 1 183 ? 29.485 4.996 -17.952 1.00 49.75 183 THR A O 1
ATOM 1413 N N . ALA A 1 184 ? 28.511 6.970 -17.652 1.00 45.34 184 ALA A N 1
ATOM 1414 C CA . ALA A 1 184 ? 29.603 7.782 -18.194 1.00 45.34 184 ALA A CA 1
ATOM 1415 C C . ALA A 1 184 ? 30.707 8.127 -17.170 1.00 45.34 184 ALA A C 1
ATOM 1417 O O . ALA A 1 184 ? 31.380 9.146 -17.323 1.00 45.34 184 ALA A O 1
ATOM 1418 N N . GLN A 1 185 ? 30.895 7.318 -16.123 1.00 43.28 185 GLN A N 1
ATOM 1419 C CA . GLN A 1 185 ? 32.062 7.446 -15.253 1.00 43.28 185 GLN A CA 1
ATOM 1420 C C . GLN A 1 185 ? 32.739 6.089 -15.051 1.00 43.28 185 GLN A C 1
ATOM 1422 O O . GLN A 1 185 ? 32.316 5.285 -14.229 1.00 43.28 185 GLN A O 1
ATOM 1427 N N . GLU A 1 186 ? 33.788 5.922 -15.859 1.00 44.31 186 GLU A N 1
ATOM 1428 C CA . GLU A 1 186 ? 35.017 5.157 -15.631 1.00 44.31 186 GLU A CA 1
ATOM 1429 C C . GLU A 1 186 ? 34.876 3.666 -15.277 1.00 44.31 186 GLU A C 1
ATOM 1431 O O . GLU A 1 186 ? 34.521 3.265 -14.173 1.00 44.31 186 GLU A O 1
ATOM 1436 N N . ASP A 1 187 ? 35.294 2.852 -16.248 1.00 41.28 187 ASP A N 1
ATOM 1437 C CA . ASP A 1 187 ? 36.006 1.595 -16.039 1.00 41.28 187 ASP A CA 1
ATOM 1438 C C . ASP A 1 187 ? 35.313 0.530 -15.179 1.00 41.28 187 ASP A C 1
ATOM 1440 O O . ASP A 1 187 ? 35.836 0.075 -14.166 1.00 41.28 187 ASP A O 1
ATOM 1444 N N . SER A 1 188 ? 34.194 -0.011 -15.663 1.00 40.28 188 SER A N 1
ATOM 1445 C CA . SER A 1 188 ? 34.037 -1.470 -15.625 1.00 40.28 188 SER A CA 1
ATOM 1446 C C . SER A 1 188 ? 33.025 -1.956 -16.655 1.00 40.28 188 SER A C 1
ATOM 1448 O O . SER A 1 188 ? 31.830 -1.685 -16.589 1.00 40.28 188 SER A O 1
ATOM 1450 N N . TYR A 1 189 ? 33.534 -2.738 -17.601 1.00 45.12 189 TYR A N 1
ATOM 1451 C CA . TYR A 1 189 ? 32.762 -3.718 -18.347 1.00 45.12 189 TYR A CA 1
ATOM 1452 C C . TYR A 1 189 ? 31.890 -4.539 -17.384 1.00 45.12 189 TYR A C 1
ATOM 1454 O O . TYR A 1 189 ? 32.383 -5.433 -16.696 1.00 45.12 189 TYR A O 1
ATOM 1462 N N . SER A 1 190 ? 30.589 -4.269 -17.360 1.00 44.34 190 SER A N 1
ATOM 1463 C CA . SER A 1 190 ? 29.580 -5.276 -17.036 1.00 44.34 190 SER A CA 1
ATOM 1464 C C . SER A 1 190 ? 28.272 -4.928 -17.738 1.00 44.34 190 SER A C 1
ATOM 1466 O O . SER A 1 190 ? 27.289 -4.473 -17.152 1.00 44.34 190 SER A O 1
ATOM 1468 N N . ASP A 1 191 ? 28.284 -5.167 -19.044 1.00 47.78 191 ASP A N 1
ATOM 1469 C CA . ASP A 1 191 ? 27.077 -5.347 -19.837 1.00 47.78 191 ASP A CA 1
ATOM 1470 C C . ASP A 1 191 ? 26.157 -6.336 -19.084 1.00 47.78 191 ASP A C 1
ATOM 1472 O O . ASP A 1 191 ? 26.497 -7.506 -18.888 1.00 47.78 191 ASP A O 1
ATOM 1476 N N . GLY A 1 192 ? 25.055 -5.835 -18.512 1.00 52.12 192 GLY A N 1
ATOM 1477 C CA . GLY A 1 192 ? 24.088 -6.640 -17.753 1.00 52.12 192 GLY A CA 1
ATOM 1478 C C . GLY A 1 192 ? 23.977 -6.412 -16.236 1.00 52.12 192 GLY A C 1
ATOM 1479 O O . GLY A 1 192 ? 23.152 -7.086 -15.603 1.00 52.12 192 GLY A O 1
ATOM 1480 N N . GLN A 1 193 ? 24.707 -5.473 -15.618 1.00 59.75 193 GLN A N 1
ATOM 1481 C CA . GLN A 1 193 ? 24.509 -5.160 -14.193 1.00 59.75 193 GLN A CA 1
ATOM 1482 C C . GLN A 1 193 ? 23.255 -4.288 -13.985 1.00 59.75 193 GLN A C 1
ATOM 1484 O O . GLN A 1 193 ? 23.306 -3.070 -13.851 1.00 59.75 193 GLN A O 1
ATOM 1489 N N . GLY A 1 194 ? 22.083 -4.931 -14.007 1.00 67.44 194 GLY A N 1
ATOM 1490 C CA . GLY A 1 194 ? 20.795 -4.261 -13.814 1.00 67.44 194 GLY A CA 1
ATOM 1491 C C . GLY A 1 194 ? 20.723 -3.473 -12.499 1.00 67.44 194 GLY A C 1
ATOM 1492 O O . GLY A 1 194 ? 21.244 -3.896 -11.469 1.00 67.44 194 GLY A O 1
ATOM 1493 N N . TRP A 1 195 ? 20.036 -2.335 -12.525 1.00 82.56 195 TRP A N 1
ATOM 1494 C CA . TRP A 1 195 ? 19.717 -1.529 -11.354 1.00 82.56 195 TRP A CA 1
ATOM 1495 C C . TRP A 1 195 ? 18.619 -2.208 -10.532 1.00 82.56 195 TRP A C 1
ATOM 1497 O O . TRP A 1 195 ? 17.565 -2.566 -11.060 1.00 82.56 195 TRP A O 1
ATOM 1507 N N . TYR A 1 196 ? 18.847 -2.361 -9.229 1.00 86.50 196 TYR A N 1
ATOM 1508 C CA . TYR A 1 196 ? 17.866 -2.897 -8.287 1.00 86.50 196 TYR A CA 1
ATOM 1509 C C . TYR A 1 196 ? 17.496 -1.831 -7.268 1.00 86.50 196 TYR A C 1
ATOM 1511 O O . TYR A 1 196 ? 18.367 -1.185 -6.686 1.00 86.50 196 TYR A O 1
ATOM 1519 N N . ASN A 1 197 ? 16.203 -1.654 -7.019 1.00 89.38 197 ASN A N 1
ATOM 1520 C CA . ASN A 1 197 ? 15.739 -0.722 -5.997 1.00 89.38 197 ASN A CA 1
ATOM 1521 C C . ASN A 1 197 ? 14.359 -1.113 -5.482 1.00 89.38 197 ASN A C 1
ATOM 1523 O O . ASN A 1 197 ? 13.588 -1.767 -6.181 1.00 89.38 197 ASN A O 1
ATOM 1527 N N . ALA A 1 198 ? 14.031 -0.664 -4.276 1.00 94.00 198 ALA A N 1
ATOM 1528 C CA . ALA A 1 198 ? 12.716 -0.835 -3.688 1.00 94.00 198 ALA A CA 1
ATOM 1529 C C . ALA A 1 198 ? 12.094 0.528 -3.372 1.00 94.00 198 ALA A C 1
ATOM 1531 O O . ALA A 1 198 ? 12.733 1.425 -2.821 1.00 94.00 198 ALA A O 1
ATOM 1532 N N . ILE A 1 199 ? 10.814 0.675 -3.697 1.00 97.25 199 ILE A N 1
ATOM 1533 C CA . ILE A 1 199 ? 10.017 1.839 -3.325 1.00 97.25 199 ILE A CA 1
ATOM 1534 C C . ILE A 1 199 ? 9.084 1.418 -2.196 1.00 97.25 199 ILE A C 1
ATOM 1536 O O . ILE A 1 199 ? 8.190 0.597 -2.400 1.00 97.25 199 ILE A O 1
ATOM 1540 N N . TYR A 1 200 ? 9.295 1.995 -1.014 1.00 97.94 200 TYR A N 1
ATOM 1541 C CA . TYR A 1 200 ? 8.435 1.831 0.153 1.00 97.94 200 TYR A CA 1
ATOM 1542 C C . TYR A 1 200 ? 7.558 3.071 0.337 1.00 97.94 200 TYR A C 1
ATOM 1544 O O . TYR A 1 200 ? 8.052 4.199 0.306 1.00 97.94 200 TYR A O 1
ATOM 1552 N N . LEU A 1 201 ? 6.263 2.858 0.545 1.00 98.44 201 LEU A N 1
ATOM 1553 C CA . LEU A 1 201 ? 5.275 3.889 0.852 1.00 98.44 201 LEU A CA 1
ATOM 1554 C C . LEU A 1 201 ? 4.559 3.508 2.145 1.00 98.44 201 LEU A C 1
ATOM 1556 O O . LEU A 1 201 ? 4.192 2.346 2.313 1.00 98.44 201 LEU A O 1
ATOM 1560 N N . GLY A 1 202 ? 4.324 4.473 3.033 1.00 97.88 202 GLY A N 1
ATOM 1561 C CA . GLY A 1 202 ? 3.609 4.238 4.284 1.00 97.88 202 GLY A CA 1
ATOM 1562 C C . GLY A 1 202 ? 3.124 5.529 4.934 1.00 97.88 202 GLY A C 1
ATOM 1563 O O . GLY A 1 202 ? 3.923 6.435 5.152 1.00 97.88 202 GLY A O 1
ATOM 1564 N N . ALA A 1 203 ? 1.833 5.609 5.253 1.00 97.44 203 ALA A N 1
ATOM 1565 C CA . ALA A 1 203 ? 1.239 6.720 5.999 1.00 97.44 203 ALA A CA 1
ATOM 1566 C C . ALA A 1 203 ? -0.125 6.324 6.593 1.00 97.44 203 ALA A C 1
ATOM 1568 O O . ALA A 1 203 ? -0.665 5.253 6.304 1.00 97.44 203 ALA A O 1
ATOM 1569 N N . VAL A 1 204 ? -0.678 7.186 7.450 1.00 96.50 204 VAL A N 1
ATOM 1570 C CA . VAL A 1 204 ? -2.005 7.005 8.055 1.00 96.50 204 VAL A CA 1
ATOM 1571 C C . VAL A 1 204 ? -3.053 7.793 7.273 1.00 96.50 204 VAL A C 1
ATOM 1573 O O . VAL A 1 204 ? -2.857 8.972 6.994 1.00 96.50 204 VAL A O 1
ATOM 1576 N N . PHE A 1 205 ? -4.185 7.155 6.972 1.00 94.38 205 PHE A N 1
ATOM 1577 C CA . PHE A 1 205 ? -5.308 7.762 6.260 1.00 94.38 205 PHE A CA 1
ATOM 1578 C C . PHE A 1 205 ? -6.634 7.464 6.945 1.00 94.38 205 PHE A C 1
ATOM 1580 O O . PHE A 1 205 ? -6.839 6.373 7.474 1.00 94.38 205 PHE A O 1
ATOM 1587 N N . GLN A 1 206 ? -7.560 8.415 6.865 1.00 93.00 206 GLN A N 1
ATOM 1588 C CA . GLN A 1 206 ? -8.968 8.165 7.145 1.00 93.00 206 GLN A CA 1
ATOM 1589 C C . GLN A 1 206 ? -9.606 7.510 5.912 1.00 93.00 206 GLN A C 1
ATOM 1591 O O . GLN A 1 206 ? -9.689 8.138 4.853 1.00 93.00 206 GLN A O 1
ATOM 1596 N N . LEU A 1 207 ? -10.049 6.260 6.044 1.00 92.75 207 LEU A N 1
ATOM 1597 C CA . LEU A 1 207 ? -10.720 5.497 4.985 1.00 92.75 207 LEU A CA 1
ATOM 1598 C C . LEU A 1 207 ? -12.154 5.158 5.398 1.00 92.75 207 LEU A C 1
ATOM 1600 O O . LEU A 1 207 ? -12.474 5.158 6.589 1.00 92.75 207 LEU A O 1
ATOM 1604 N N . ASN A 1 208 ? -12.997 4.909 4.401 1.00 88.31 208 ASN A N 1
ATOM 1605 C CA . ASN A 1 208 ? -14.400 4.530 4.516 1.00 88.31 208 ASN A CA 1
ATOM 1606 C C . ASN A 1 208 ? -14.733 3.435 3.507 1.00 88.31 208 ASN A C 1
ATOM 1608 O O . ASN A 1 208 ? -13.993 3.340 2.500 1.00 88.31 208 ASN A O 1
#

Secondary structure (DSSP, 8-state):
------------HHHHHHHHHHHHHHHHHHHHHHHHHHHHHHT-------------------S---HHHHHHHHHHTPPPEEE-EEEE--STTSTT-EEEESSSTT-EEETT-EEETTEEEP-SSEEEEEEEEEEEEE------SS-----PPPPEEEEEEEEGGGTEEEEEEEEE--------SS----TT--EEEEEEEEEEEEE-

Foldseek 3Di:
DDDDDDDDPPPDCVVVVVVVVVVVVVVVVVVVVVVVVVVVVVPDDPDDDDDDDDDPPPDPDPDPDDPVNVVVVCVVVPPFDWDWDWDDDDDDPDPPDTATDQPDDPTHGDDQWDQDPSDIDDRDWDKDKDKDKDKDWAQDDCDPDDPRDPPPAWDKDWDWDADVVVVGIDTPDMDTDDDDDDPPDDDDDDNGPTDIDMDMDIDMDGDD

Organism: Perca fluviatilis (NCBI:txid8168)

Mean predicted aligned error: 18.8 Å

Solvent-accessi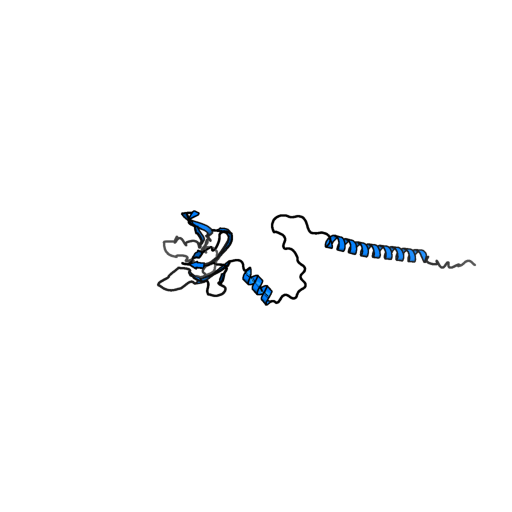ble surface area (backbone atoms only — not comparable to full-atom values): 13828 Å² total; per-residue (Å²): 140,88,87,78,88,83,82,80,80,77,79,65,65,66,62,59,52,50,53,52,52,52,50,51,50,51,52,51,50,52,55,51,49,53,50,51,50,52,50,50,58,76,67,51,79,91,82,82,84,85,87,89,79,81,83,76,79,83,72,90,71,95,60,94,71,54,66,65,58,55,52,50,49,50,61,74,61,50,72,59,44,69,42,68,40,80,45,78,59,90,46,96,90,50,73,88,57,79,38,66,37,50,86,47,94,88,25,36,62,37,68,69,40,44,80,54,98,82,38,79,47,68,69,63,70,44,82,42,80,49,68,52,75,50,78,49,80,42,77,70,76,86,63,93,55,103,61,83,70,76,78,74,77,56,57,67,51,73,43,73,43,69,39,79,94,71,75,40,82,42,82,72,48,72,53,73,44,88,70,79,80,68,92,85,69,80,93,71,98,55,93,77,74,48,51,71,53,70,53,76,49,72,54,76,43,82,47,98

Radius of gyration: 36.97 Å; Cα contacts (8 Å, |Δi|>4): 202; chains: 1; bounding box: 93×40×117 Å

Nearest PDB structures (foldseek):
  5m2i-assembly2_E  TM=8.073E-01  e=5.617E-07  Homo sapiens
  6op0-assembly1_B  TM=8.828E-01  e=4.649E-06  Homo sapiens
  6ooy-assembly1_B  TM=8.918E-01  e=5.212E-06  Homo sapiens
  6x82-assembly2_F  TM=8.395E-01  e=6.186E-06  Homo sapiens
  5mu8-assembly4_I  TM=8.420E-01  e=3.634E-05  Homo sapiens

InterPro domains:
  IPR002960 Lymphotoxin-alpha [PR01236] (92-109)
  IPR002960 Lymphotoxin-alpha [PR01236] (112-130)
  IPR006052 Tumour necrosis factor domain [PF00229] (98-207)
  IPR006052 Tumour necrosis factor domain [PS50049] (80-208)
  IPR006052 Tumour necrosis factor domain [SM00207] (80-208)
  IPR006052 Tumour necrosis factor domain [cd00184] (80-208)
  IPR006053 Tumour necrosis factor [PR01234] (83-100)
  IPR006053 Tumour necrosis factor [PR01234] (100-118)
  IPR006053 Tumour necrosis factor [PR01234] (155-173)
  IPR006053 Tumour necrosis factor [PR01234] (195-208)
  IPR008983 Tumour necrosis factor-like domain superfamily [G3DSA:2.60.120.40] (71-208)
  IPR008983 Tumour necrosis factor-like domain superfamily [SSF49842] (79-208)

pLDDT: mean 74.54, std 20.46, range [31.23, 98.44]

Sequence (208 aa):
EEKTVVLVEKKSSTGRIWTMSVALLAVALCFGGVLLFALYWSGRPENMTQPGQTEALVKKDTAEKDPHYTLRQISSKAKAAIHLEGNYVDGESMQGQLKWRKDQGQAFAQGGFQLVNNEIIIPQTGLYFVYSQASFRVVCSDGDEEGAGKHITPPSHRIWRHSDSLGGKASLMSAVRSACQNTAQEDSYSDGQGWYNAIYLGAVFQLN